Protein AF-A0A1I4CFL7-F1 (afdb_monomer_lite)

pLDDT: mean 71.71, std 16.4, range [34.16, 95.19]

Seco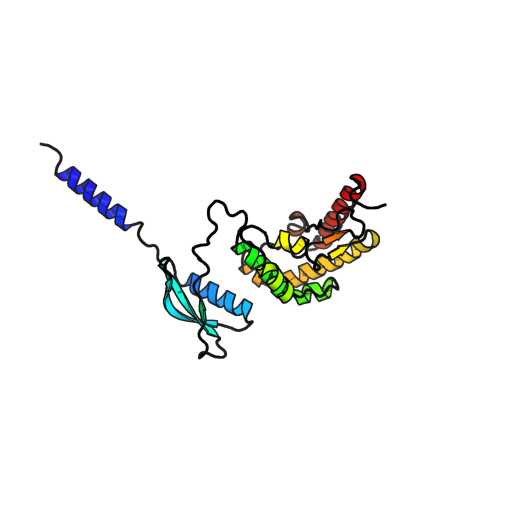ndary structure (DSSP, 8-state):
---HHHHHHHHHHHHHHHTSSS---S--HHHHHHHHHHHHHHHSS-EEEEEEEEE-TTS-EEEEEEETT-TT--EEEE-S--S-SPPTT--S-HHHHHHHHHHHHHHHHHHHHHHS----HHHHHHHHHTS-TTTS-HHHHHTTSTT-EEE-GGGHHHHHHHHHHHHHHHHT-THHHHTT--S-----EEETTBS-TT--B---GGGGGSPTT-HHHHHHHHHHHHHHHHHHTT-B--

Sequence (238 aa):
MTNKSSMLIVVLCLLLMTGCSLGKAKSGGSYQKNTAVLLKAIYSIDFSFSKVVGKNDSGFDILEFYPDMNPDLKFEYQSFVSENYPKAGDKYDYKQNFIEVLVIQKYADVYSKHLGKNVNALSIREKYRTVDYRKVRFTDFFKTTDYVITISEPNIQEMSHKMNAMLEEIAKFPELKRYGGGPIRTMAYRFDNQKDMKAAYYLSENVFHSAYGQLEEAITKDITQRYQYMKETGELNS

Radius of gyration: 24.89 Å; chains: 1; bounding box: 86×49×56 Å

Structure (mmCIF, N/CA/C/O backbone):
data_AF-A0A1I4CFL7-F1
#
_entry.id   AF-A0A1I4CFL7-F1
#
loop_
_atom_site.group_PDB
_atom_site.id
_atom_site.type_symbol
_atom_site.label_atom_id
_atom_site.label_alt_id
_atom_site.label_comp_id
_atom_site.label_asym_id
_atom_site.label_entity_id
_atom_site.label_seq_id
_atom_site.pdbx_PDB_ins_code
_atom_site.Cartn_x
_atom_site.Cartn_y
_atom_site.Cartn_z
_atom_site.occupancy
_atom_site.B_iso_or_equiv
_atom_site.auth_seq_id
_atom_site.auth_comp_id
_atom_site.auth_asym_id
_atom_site.auth_atom_id
_atom_site.pdbx_PDB_model_num
ATOM 1 N N . MET A 1 1 ? 65.282 32.742 -14.363 1.00 44.84 1 MET A N 1
ATOM 2 C CA . MET A 1 1 ? 65.031 31.488 -15.109 1.00 44.84 1 MET A CA 1
ATOM 3 C C . MET A 1 1 ? 63.723 30.896 -14.610 1.00 44.84 1 MET A C 1
ATOM 5 O O . MET A 1 1 ? 63.695 30.183 -13.620 1.00 44.84 1 MET A O 1
ATOM 9 N N . THR A 1 2 ? 62.615 31.319 -15.207 1.00 42.44 2 THR A N 1
ATOM 10 C CA . THR A 1 2 ? 61.256 31.094 -14.701 1.00 42.44 2 THR A CA 1
ATOM 11 C C . THR A 1 2 ? 60.628 29.863 -15.353 1.00 42.44 2 THR A C 1
ATOM 13 O O . THR A 1 2 ? 60.287 29.878 -16.530 1.00 42.44 2 THR A O 1
ATOM 16 N N . ASN A 1 3 ? 60.520 28.787 -14.569 1.00 51.41 3 ASN A N 1
ATOM 17 C CA . ASN A 1 3 ? 59.377 27.867 -14.440 1.00 51.41 3 ASN A CA 1
ATOM 18 C C . ASN A 1 3 ? 58.597 27.384 -15.688 1.00 51.41 3 ASN A C 1
ATOM 20 O O . ASN A 1 3 ? 57.435 27.001 -15.564 1.00 51.41 3 ASN A O 1
ATOM 24 N N . LYS A 1 4 ? 59.204 27.304 -16.878 1.00 50.94 4 LYS A N 1
ATOM 25 C CA . LYS A 1 4 ? 58.534 26.710 -18.055 1.00 50.94 4 LYS A CA 1
ATOM 26 C C . LYS A 1 4 ? 58.257 25.207 -17.886 1.00 50.94 4 LYS A C 1
ATOM 28 O O . LYS A 1 4 ? 57.195 24.742 -18.289 1.00 50.94 4 LYS A O 1
ATOM 33 N N . SER A 1 5 ? 59.149 24.468 -17.221 1.00 53.62 5 SER A N 1
ATOM 34 C CA . SER A 1 5 ? 58.970 23.026 -16.975 1.00 53.62 5 SER A CA 1
ATOM 35 C C . SER A 1 5 ? 57.864 22.726 -15.960 1.00 53.62 5 SER A C 1
ATOM 37 O O . SER A 1 5 ? 57.110 21.774 -16.132 1.00 53.62 5 SER A O 1
ATOM 39 N N . SER A 1 6 ? 57.706 23.576 -14.944 1.00 54.94 6 SER A N 1
ATOM 40 C CA . SER A 1 6 ? 56.666 23.433 -13.918 1.00 54.94 6 SER A CA 1
ATOM 41 C C . SER A 1 6 ? 55.267 23.703 -14.484 1.00 54.94 6 SER A C 1
ATOM 43 O O . SER A 1 6 ? 54.309 23.032 -14.114 1.00 54.94 6 SER A O 1
ATOM 45 N N . MET A 1 7 ? 55.147 24.638 -15.434 1.00 50.38 7 MET A N 1
ATOM 46 C CA . MET A 1 7 ? 53.871 24.956 -16.082 1.00 50.38 7 MET A CA 1
ATOM 47 C C . MET A 1 7 ? 53.399 23.826 -17.010 1.00 50.38 7 MET A C 1
ATOM 49 O O . MET A 1 7 ? 52.211 23.522 -17.045 1.00 50.38 7 MET A O 1
ATOM 53 N N . LEU A 1 8 ? 54.328 23.152 -17.699 1.00 55.75 8 LEU A N 1
ATOM 54 C CA . LEU A 1 8 ? 54.008 22.012 -18.561 1.00 55.75 8 LEU A CA 1
ATOM 55 C C . LEU A 1 8 ? 53.486 20.812 -17.753 1.00 55.75 8 LEU A C 1
ATOM 57 O O . LEU A 1 8 ? 52.533 20.161 -18.169 1.00 55.75 8 LEU A O 1
ATOM 61 N N . ILE A 1 9 ? 54.067 20.561 -16.573 1.00 59.47 9 ILE A N 1
ATOM 62 C CA . ILE A 1 9 ? 53.634 19.487 -15.666 1.00 59.47 9 ILE A CA 1
ATOM 63 C C . ILE A 1 9 ? 52.253 19.795 -15.079 1.00 59.47 9 ILE A C 1
ATOM 65 O O . ILE A 1 9 ? 51.400 18.916 -15.039 1.00 59.47 9 ILE A O 1
ATOM 69 N N . VAL A 1 10 ? 51.989 21.045 -14.684 1.00 59.06 10 VAL A N 1
ATOM 70 C CA . VAL A 1 10 ? 50.668 21.446 -14.169 1.00 59.06 10 VAL A CA 1
ATOM 71 C C . VAL A 1 10 ? 49.588 21.328 -15.251 1.00 59.06 10 VAL A C 1
ATOM 73 O O . VAL A 1 10 ? 48.496 20.846 -14.962 1.00 59.06 10 VAL A O 1
ATOM 76 N N . VAL A 1 11 ? 49.896 21.680 -16.504 1.00 60.75 11 VAL A N 1
ATOM 77 C CA . VAL A 1 11 ? 48.974 21.503 -17.639 1.00 60.75 11 VAL A CA 1
ATOM 78 C C . VAL A 1 11 ? 48.748 20.019 -17.955 1.00 60.75 11 VAL A C 1
ATOM 80 O O . VAL A 1 11 ? 47.605 19.626 -18.175 1.00 60.75 11 VAL A O 1
ATOM 83 N N . LEU A 1 12 ? 49.784 19.171 -17.906 1.00 54.59 12 LEU A N 1
ATOM 84 C CA . LEU A 1 12 ? 49.626 17.722 -18.090 1.00 54.59 12 LEU A CA 1
ATOM 85 C C . LEU A 1 12 ? 48.792 17.086 -16.967 1.00 54.59 12 LEU A C 1
ATOM 87 O O . LEU A 1 12 ? 47.930 16.257 -17.240 1.00 54.59 12 LEU A O 1
ATOM 91 N N . CYS A 1 13 ? 49.002 17.500 -15.714 1.00 54.38 13 CYS A N 1
ATOM 92 C CA . CYS A 1 13 ? 48.208 17.041 -14.575 1.00 54.38 13 CYS A CA 1
ATOM 93 C C . CYS A 1 13 ? 46.747 17.506 -14.674 1.00 54.38 13 CYS A C 1
ATOM 95 O O . CYS A 1 13 ? 45.847 16.728 -14.373 1.00 54.38 13 CYS A O 1
ATOM 97 N N . LEU A 1 14 ? 46.488 18.728 -15.153 1.00 53.22 14 LEU A N 1
ATOM 98 C CA . LEU A 1 14 ? 45.129 19.216 -15.418 1.00 53.22 14 LEU A CA 1
ATOM 99 C C . LEU A 1 14 ? 44.451 18.452 -16.570 1.00 53.22 14 LEU A C 1
ATOM 101 O O . LEU A 1 14 ? 43.270 18.138 -16.461 1.00 53.22 14 LEU A O 1
ATOM 105 N N . LEU A 1 15 ? 45.191 18.086 -17.622 1.00 50.06 15 LEU A N 1
ATOM 106 C CA . LEU A 1 15 ? 44.690 17.260 -18.732 1.00 50.06 15 LEU A CA 1
ATOM 107 C C . LEU A 1 15 ? 44.446 15.793 -18.330 1.00 50.06 15 LEU A C 1
ATOM 109 O O . LEU A 1 15 ? 43.531 15.157 -18.843 1.00 50.06 15 LEU A O 1
ATOM 113 N N . LEU A 1 16 ? 45.220 15.254 -17.383 1.00 48.19 16 LEU A N 1
ATOM 114 C CA . LEU A 1 16 ? 44.978 13.926 -16.804 1.00 48.19 16 LEU A CA 1
ATOM 115 C C . LEU A 1 16 ? 43.792 13.933 -15.822 1.00 48.19 16 LEU A C 1
ATOM 117 O O . LEU A 1 16 ? 43.081 12.936 -15.713 1.00 48.19 16 LEU A O 1
ATOM 121 N N . MET A 1 17 ? 43.523 15.059 -15.151 1.00 44.97 17 MET A N 1
ATOM 122 C CA . MET A 1 17 ? 42.374 15.209 -14.245 1.00 44.97 17 MET A CA 1
ATOM 123 C C . MET A 1 17 ? 41.040 15.418 -14.979 1.00 44.97 17 MET A C 1
ATOM 125 O O . MET A 1 17 ? 39.996 15.048 -14.442 1.00 44.97 17 MET A O 1
ATOM 129 N N . THR A 1 18 ? 41.040 15.933 -16.215 1.00 46.72 18 THR A N 1
ATOM 130 C CA . THR A 1 18 ? 39.824 16.001 -17.052 1.00 46.72 18 THR A CA 1
ATOM 131 C C . THR A 1 18 ? 39.460 14.659 -17.698 1.00 46.72 18 THR A C 1
ATOM 133 O O . THR A 1 18 ? 38.315 14.473 -18.108 1.00 46.72 18 THR A O 1
ATOM 136 N N . GLY A 1 19 ? 40.383 13.690 -17.726 1.00 39.78 19 GLY A N 1
ATOM 137 C CA . GLY A 1 19 ? 40.153 12.340 -18.256 1.00 39.78 19 GLY A CA 1
ATOM 138 C C . GLY A 1 19 ? 39.469 11.357 -17.294 1.00 39.78 19 GLY A C 1
ATOM 139 O O . GLY A 1 19 ? 39.012 10.307 -17.734 1.00 39.78 19 GLY A O 1
ATOM 140 N N . CYS A 1 20 ? 39.357 11.680 -15.999 1.00 42.41 20 CYS A N 1
ATOM 141 C CA . CYS A 1 20 ? 38.867 10.740 -14.977 1.00 42.41 20 CYS A CA 1
ATOM 142 C C . CYS A 1 20 ? 37.427 10.988 -14.482 1.00 42.41 20 CYS A C 1
ATOM 144 O O . CYS A 1 20 ? 36.966 10.274 -13.590 1.00 42.41 20 CYS A O 1
ATOM 146 N N . SER A 1 21 ? 36.683 11.946 -15.049 1.00 37.06 21 SER A N 1
ATOM 147 C CA . SER A 1 21 ? 35.261 12.168 -14.703 1.00 37.06 21 SER A CA 1
ATOM 148 C C . SER A 1 21 ? 34.290 12.141 -15.892 1.00 37.06 21 SER A C 1
ATOM 150 O O . SER A 1 21 ? 33.074 12.150 -15.692 1.00 37.06 21 SER A O 1
ATOM 152 N N . LEU A 1 22 ? 34.789 12.009 -17.124 1.00 36.72 22 LEU A N 1
ATOM 153 C CA . LEU A 1 22 ? 33.966 11.854 -18.323 1.00 36.72 22 LEU A CA 1
ATOM 154 C C . LEU A 1 22 ? 33.685 10.374 -18.595 1.00 36.72 22 LEU A C 1
ATOM 156 O O . LEU A 1 22 ? 34.370 9.707 -19.361 1.00 36.72 22 LEU A O 1
ATOM 160 N N . GLY A 1 23 ? 32.622 9.879 -17.962 1.00 40.78 23 GLY A N 1
ATOM 161 C CA . GLY A 1 23 ? 31.931 8.676 -18.413 1.00 40.78 23 GLY A CA 1
ATOM 162 C C . GLY A 1 23 ? 32.288 7.401 -17.660 1.00 40.78 23 GLY A C 1
ATOM 163 O O . GLY A 1 23 ? 32.761 6.437 -18.254 1.00 40.78 23 GLY A O 1
ATOM 164 N N . LYS A 1 24 ? 31.892 7.304 -16.382 1.00 42.19 24 LYS A N 1
ATOM 165 C CA . LYS A 1 24 ? 31.365 6.000 -15.947 1.00 42.19 24 LYS A CA 1
ATOM 166 C C . LYS A 1 24 ? 30.250 5.645 -16.932 1.00 42.19 24 LYS A C 1
ATOM 168 O O . LY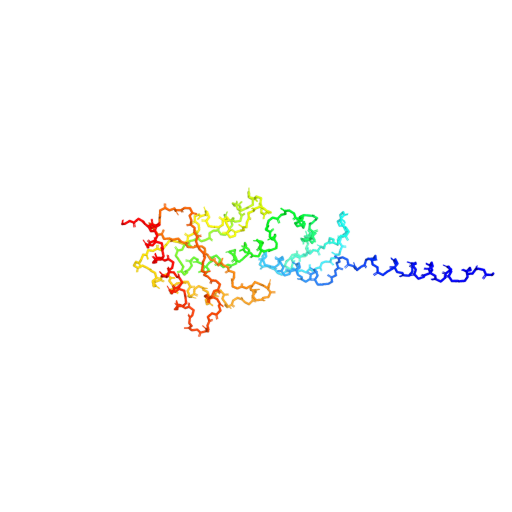S A 1 24 ? 29.365 6.475 -17.147 1.00 42.19 24 LYS A O 1
ATOM 173 N N . ALA A 1 25 ? 30.323 4.472 -17.562 1.00 42.91 25 ALA A N 1
ATOM 174 C CA . ALA A 1 25 ? 29.264 3.997 -18.443 1.00 42.91 25 ALA A CA 1
ATOM 175 C C . ALA A 1 25 ? 27.923 4.160 -17.711 1.00 42.91 25 ALA A C 1
ATOM 177 O O . ALA A 1 25 ? 27.739 3.618 -16.620 1.00 42.91 25 ALA A O 1
ATOM 178 N N . LYS A 1 26 ? 27.018 4.971 -18.271 1.00 53.56 26 LYS A N 1
ATOM 179 C CA . LYS A 1 26 ? 25.725 5.319 -17.653 1.00 53.56 26 LYS A CA 1
ATOM 180 C C . LYS A 1 26 ? 24.733 4.134 -17.647 1.00 53.56 26 LYS A C 1
ATOM 182 O O . LYS A 1 26 ? 23.564 4.310 -17.327 1.00 53.56 26 LYS A O 1
ATOM 187 N N . SER A 1 27 ? 25.205 2.935 -17.988 1.00 57.81 27 SER A N 1
ATOM 188 C CA . SER A 1 27 ? 24.454 1.694 -18.186 1.00 57.81 27 SER A CA 1
ATOM 189 C C . SER A 1 27 ? 25.410 0.486 -18.205 1.00 57.81 27 SER A C 1
ATOM 191 O O . SER A 1 27 ? 26.591 0.609 -18.526 1.00 57.81 27 SER A O 1
ATOM 193 N N . GLY A 1 28 ? 24.908 -0.695 -17.822 1.00 60.81 28 GLY A N 1
ATOM 194 C CA . GLY A 1 28 ? 25.687 -1.936 -17.695 1.00 60.81 28 GLY A CA 1
ATOM 195 C C . GLY A 1 28 ? 24.824 -3.138 -17.283 1.00 60.81 28 GLY A C 1
ATOM 196 O O . GLY A 1 28 ? 23.622 -2.989 -17.062 1.00 60.81 28 GLY A O 1
ATOM 197 N N . GLY A 1 29 ? 25.420 -4.328 -17.135 1.00 60.84 29 GLY A N 1
ATOM 198 C CA . GLY A 1 29 ? 24.689 -5.597 -16.924 1.00 60.84 29 GLY A CA 1
ATOM 199 C C . GLY A 1 29 ? 23.721 -5.632 -15.726 1.00 60.84 29 GLY A C 1
ATOM 200 O O . GLY A 1 29 ? 22.706 -6.325 -15.763 1.00 60.84 29 GLY A O 1
ATOM 201 N N . SER A 1 30 ? 23.961 -4.820 -14.690 1.00 63.00 30 SER A N 1
ATOM 202 C CA . SER A 1 30 ? 23.027 -4.647 -13.562 1.00 63.00 30 SER A CA 1
ATOM 203 C C . SER A 1 30 ? 21.664 -4.086 -14.006 1.00 63.00 30 SER A C 1
ATOM 205 O O . SER A 1 30 ? 20.614 -4.548 -13.560 1.00 63.00 30 SER A O 1
ATOM 207 N N . TYR A 1 31 ? 21.658 -3.143 -14.953 1.00 67.00 31 TYR A N 1
ATOM 208 C CA . TYR A 1 31 ? 20.436 -2.526 -15.477 1.00 67.00 31 TYR A CA 1
ATOM 209 C C . TYR A 1 31 ? 19.626 -3.494 -16.335 1.00 67.00 31 TYR A C 1
ATOM 211 O O . TYR A 1 31 ? 18.397 -3.496 -16.260 1.00 67.00 31 TYR A O 1
ATOM 219 N N . GLN A 1 32 ? 20.307 -4.355 -17.094 1.00 76.69 32 GLN A N 1
ATOM 220 C CA . GLN A 1 32 ? 19.662 -5.405 -17.878 1.00 76.69 32 GLN A CA 1
ATOM 221 C C . GLN A 1 32 ? 18.920 -6.380 -16.956 1.00 76.69 32 GLN A C 1
ATOM 223 O O . GLN A 1 32 ? 17.730 -6.628 -17.136 1.00 76.69 32 GLN A O 1
ATOM 228 N N . LYS A 1 33 ? 19.594 -6.852 -15.898 1.00 69.62 33 LYS A N 1
ATOM 229 C CA . LYS A 1 33 ? 19.006 -7.771 -14.915 1.00 69.62 33 LYS A CA 1
ATOM 230 C C . LYS A 1 33 ? 17.802 -7.161 -14.196 1.00 69.62 33 LYS A C 1
ATOM 232 O O . LYS A 1 33 ? 16.765 -7.808 -14.087 1.00 69.62 33 LYS A O 1
ATOM 237 N N . ASN A 1 34 ? 17.916 -5.916 -13.733 1.00 63.41 34 ASN A N 1
ATOM 238 C CA . ASN A 1 34 ? 16.821 -5.238 -13.034 1.00 63.41 34 ASN A CA 1
ATOM 239 C C . ASN A 1 34 ? 15.611 -5.007 -13.947 1.00 63.41 34 ASN A C 1
ATOM 241 O O . ASN A 1 34 ? 14.472 -5.133 -13.506 1.00 63.41 34 ASN A O 1
ATOM 245 N N . THR A 1 35 ? 15.859 -4.714 -15.224 1.00 71.06 35 THR A N 1
ATOM 246 C CA . THR A 1 35 ? 14.805 -4.540 -16.226 1.00 71.06 35 THR A CA 1
ATOM 247 C C . THR A 1 35 ? 14.086 -5.853 -16.531 1.00 71.06 35 THR A C 1
ATOM 249 O O . THR A 1 35 ? 12.861 -5.881 -16.492 1.00 71.06 35 THR A O 1
ATOM 252 N N . ALA A 1 36 ? 14.817 -6.949 -16.761 1.00 70.19 36 ALA A N 1
ATOM 253 C CA . ALA A 1 36 ? 14.227 -8.275 -16.980 1.00 70.19 36 ALA A CA 1
ATOM 254 C C . ALA A 1 36 ? 13.317 -8.691 -15.816 1.00 70.19 36 ALA A C 1
ATOM 256 O O . ALA A 1 36 ? 12.184 -9.128 -16.006 1.00 70.19 36 ALA A O 1
ATOM 257 N N . VAL A 1 37 ? 13.808 -8.490 -14.590 1.00 60.16 37 VAL A N 1
ATOM 258 C CA . VAL A 1 37 ? 13.069 -8.773 -13.356 1.00 60.16 37 VAL A CA 1
ATOM 259 C C . VAL A 1 37 ? 11.794 -7.929 -13.268 1.00 60.16 37 VAL A C 1
ATOM 261 O O . VAL A 1 37 ? 10.742 -8.450 -12.894 1.00 60.16 37 VAL A O 1
ATOM 264 N N . LEU A 1 38 ? 11.856 -6.652 -13.659 1.00 59.25 38 LEU A N 1
ATOM 265 C CA . LEU A 1 38 ? 10.674 -5.800 -13.690 1.00 59.25 38 LEU A CA 1
ATOM 266 C C . LEU A 1 38 ? 9.656 -6.252 -14.743 1.00 59.25 38 LEU A C 1
ATOM 268 O O . LEU A 1 38 ? 8.471 -6.356 -14.435 1.00 59.25 38 LEU A O 1
ATOM 272 N N . LEU A 1 39 ? 10.100 -6.518 -15.972 1.00 60.25 39 LEU A N 1
ATOM 273 C CA . LEU A 1 39 ? 9.222 -6.974 -17.050 1.00 60.25 39 LEU A CA 1
ATOM 274 C C . LEU A 1 39 ? 8.527 -8.287 -16.667 1.00 60.25 39 LEU A C 1
ATOM 276 O O . LEU A 1 39 ? 7.313 -8.409 -16.845 1.00 60.25 39 LEU A O 1
ATOM 280 N N . LYS A 1 40 ? 9.248 -9.207 -16.013 1.00 60.91 40 LYS A N 1
ATOM 281 C CA . LYS A 1 40 ? 8.660 -10.423 -15.446 1.00 60.91 40 LYS A CA 1
ATOM 282 C C . LYS A 1 40 ? 7.585 -10.143 -14.410 1.00 60.91 40 LYS A C 1
ATOM 284 O O . LYS A 1 40 ? 6.549 -10.799 -14.418 1.00 60.91 40 LYS A O 1
ATOM 289 N N . ALA A 1 41 ? 7.795 -9.170 -13.531 1.00 48.22 41 ALA A N 1
ATOM 290 C CA . ALA A 1 41 ? 6.784 -8.795 -12.551 1.00 48.22 41 ALA A CA 1
ATOM 291 C C . ALA A 1 41 ? 5.522 -8.197 -13.205 1.00 48.22 41 ALA A C 1
ATOM 293 O O . ALA A 1 41 ? 4.420 -8.467 -12.737 1.00 48.22 41 ALA A O 1
ATOM 294 N N . ILE A 1 42 ? 5.672 -7.417 -14.284 1.00 48.97 42 ILE A N 1
ATOM 295 C CA . ILE A 1 42 ? 4.555 -6.758 -14.983 1.00 48.97 42 ILE A CA 1
ATOM 296 C C . ILE A 1 42 ? 3.703 -7.766 -15.756 1.00 48.97 42 ILE A C 1
ATOM 298 O O . ILE A 1 42 ? 2.477 -7.715 -15.686 1.00 48.97 42 ILE A O 1
ATOM 302 N N . TYR A 1 43 ? 4.345 -8.663 -16.503 1.00 50.22 43 TYR A N 1
ATOM 303 C CA . TYR A 1 43 ? 3.653 -9.548 -17.442 1.00 50.22 43 TYR A CA 1
ATOM 304 C C . TYR A 1 43 ? 3.548 -10.997 -16.950 1.00 50.22 43 TYR A C 1
ATOM 306 O O . TYR A 1 43 ? 2.949 -11.823 -17.627 1.00 50.22 43 TYR A O 1
ATOM 314 N N . SER A 1 44 ? 4.093 -11.307 -15.769 1.00 52.03 44 SER A N 1
ATOM 315 C CA . SER A 1 44 ? 4.118 -12.653 -15.170 1.00 52.03 44 SER A CA 1
ATOM 316 C C . SER A 1 44 ? 4.773 -13.732 -16.048 1.00 52.03 44 SER A C 1
ATOM 318 O O . SER A 1 44 ? 4.464 -14.913 -15.911 1.00 52.03 44 SER A O 1
ATOM 320 N N . ILE A 1 45 ? 5.699 -13.338 -16.926 1.00 53.88 45 ILE A N 1
ATOM 321 C CA . ILE A 1 45 ? 6.431 -14.210 -17.862 1.00 53.88 45 ILE A CA 1
ATOM 322 C C . ILE A 1 45 ? 7.905 -13.808 -17.901 1.00 53.88 45 ILE A C 1
ATOM 324 O O . ILE A 1 45 ? 8.230 -12.658 -17.629 1.00 53.88 45 ILE A O 1
ATOM 328 N N . ASP A 1 46 ? 8.810 -14.733 -18.206 1.00 76.12 46 ASP A N 1
ATOM 329 C CA . ASP A 1 46 ? 10.240 -14.424 -18.278 1.00 76.12 46 ASP A CA 1
ATOM 330 C C . ASP A 1 46 ? 10.595 -13.585 -19.514 1.00 76.12 46 ASP A C 1
ATOM 332 O O . ASP A 1 46 ? 9.982 -13.722 -20.574 1.00 76.12 46 ASP A O 1
ATOM 336 N N . PHE A 1 47 ? 11.575 -12.692 -19.348 1.00 81.75 47 PHE A N 1
ATOM 337 C CA . PHE A 1 47 ? 12.102 -11.842 -20.412 1.00 81.75 47 PHE A CA 1
ATOM 338 C C . PHE A 1 47 ? 13.612 -11.963 -20.484 1.00 81.75 47 PHE A C 1
ATOM 340 O O . PHE A 1 47 ? 14.310 -11.841 -19.472 1.00 81.75 47 PHE A O 1
ATOM 347 N N . SER A 1 48 ? 14.104 -12.058 -21.709 1.00 88.31 48 SER A N 1
ATOM 348 C CA . SER A 1 48 ? 15.521 -12.062 -22.015 1.00 88.31 48 SER A CA 1
ATOM 349 C C . SER A 1 48 ? 15.941 -10.736 -22.628 1.00 88.31 48 SER A C 1
ATOM 351 O O . SER A 1 48 ? 15.241 -10.137 -23.449 1.00 88.31 48 SER A O 1
ATOM 353 N N . PHE A 1 49 ? 17.108 -10.262 -22.200 1.00 89.25 49 PHE A N 1
ATOM 354 C CA . PHE A 1 49 ? 17.754 -9.121 -22.832 1.00 89.25 49 PHE A CA 1
ATOM 355 C C . PHE A 1 49 ? 18.173 -9.505 -24.252 1.00 89.25 49 PHE A C 1
ATOM 357 O O . PHE A 1 49 ? 18.785 -10.550 -24.466 1.00 89.25 49 PHE A O 1
ATOM 364 N N . SER A 1 50 ? 17.853 -8.643 -25.207 1.00 88.69 50 SER A N 1
ATOM 365 C CA . SER A 1 50 ? 18.246 -8.786 -26.604 1.00 88.69 50 SER A CA 1
ATOM 366 C C . SER A 1 50 ? 19.550 -8.041 -26.859 1.00 88.69 50 SER A C 1
ATOM 368 O O . SER A 1 50 ? 20.604 -8.644 -27.051 1.00 88.69 50 SER A O 1
ATOM 370 N N . LYS A 1 51 ? 19.487 -6.706 -26.846 1.00 88.12 51 LYS A N 1
ATOM 371 C CA . LYS A 1 51 ? 20.601 -5.825 -27.199 1.00 88.12 51 LYS A CA 1
ATOM 372 C C . LYS A 1 51 ? 20.344 -4.398 -26.732 1.00 88.12 51 LYS A C 1
ATOM 374 O O . LYS A 1 51 ? 19.232 -4.034 -26.358 1.00 88.12 51 LYS A O 1
ATOM 379 N N . VAL A 1 52 ? 21.382 -3.572 -26.797 1.00 85.25 52 VAL A N 1
ATOM 380 C CA . VAL A 1 52 ? 21.228 -2.116 -26.744 1.00 85.25 52 VAL A CA 1
ATOM 381 C C . VAL A 1 52 ? 20.837 -1.646 -28.145 1.00 85.25 52 VAL A C 1
ATOM 383 O O . VAL A 1 52 ? 21.582 -1.891 -29.091 1.00 85.25 52 VAL A O 1
ATOM 386 N N . VAL A 1 53 ? 19.672 -1.013 -28.291 1.00 81.44 53 VAL A N 1
ATOM 387 C CA . VAL A 1 53 ? 19.161 -0.534 -29.597 1.00 81.44 53 VAL A CA 1
ATOM 388 C C . VAL A 1 53 ? 19.519 0.917 -29.890 1.00 81.44 53 VAL A C 1
ATOM 390 O O . VAL A 1 53 ? 19.393 1.375 -31.020 1.00 81.44 53 VAL A O 1
ATOM 393 N N . GLY A 1 54 ? 20.012 1.638 -28.891 1.00 76.62 54 GLY A N 1
ATOM 394 C CA . GLY A 1 54 ? 20.427 3.020 -29.042 1.00 76.62 54 GLY A CA 1
ATOM 395 C C . GLY A 1 54 ? 20.705 3.658 -27.697 1.00 76.62 54 GLY A C 1
ATOM 396 O O . GLY A 1 54 ? 20.796 2.979 -26.673 1.00 76.62 54 GLY A O 1
ATOM 397 N N . LYS A 1 55 ? 20.815 4.981 -27.710 1.00 74.44 55 LYS A N 1
ATOM 398 C CA . LYS A 1 55 ? 20.845 5.796 -26.501 1.00 74.44 55 LYS A CA 1
ATOM 399 C C . LYS A 1 55 ? 19.713 6.807 -26.559 1.00 74.44 55 LYS A C 1
ATOM 401 O O . LYS A 1 55 ? 19.379 7.268 -27.645 1.00 74.44 55 LYS A O 1
ATOM 406 N N . ASN A 1 56 ? 19.128 7.130 -25.412 1.00 62.47 56 ASN A N 1
ATOM 407 C CA . ASN A 1 56 ? 18.193 8.246 -25.321 1.00 62.47 56 ASN A CA 1
ATOM 408 C C . ASN A 1 56 ? 18.946 9.588 -25.361 1.00 62.47 56 ASN A C 1
ATOM 410 O O . ASN A 1 56 ? 20.178 9.622 -25.272 1.00 62.47 56 ASN A O 1
ATOM 414 N N . ASP A 1 57 ? 18.200 10.688 -25.448 1.00 53.34 57 ASP A N 1
ATOM 415 C CA . ASP A 1 57 ? 18.742 12.054 -25.557 1.00 53.34 57 ASP A CA 1
ATOM 416 C C . ASP A 1 57 ? 19.667 12.442 -24.384 1.00 53.34 57 ASP A C 1
ATOM 418 O O . ASP A 1 57 ? 20.543 13.295 -24.502 1.00 53.34 57 ASP A O 1
ATOM 422 N N . SER A 1 58 ? 19.533 11.736 -23.264 1.00 49.75 58 SER A N 1
ATOM 423 C CA . SER A 1 58 ? 20.297 11.896 -22.022 1.00 49.75 58 SER A CA 1
ATOM 424 C C . SER A 1 58 ? 21.581 11.046 -21.969 1.00 49.75 58 SER A C 1
ATOM 426 O O . SER A 1 58 ? 22.375 11.115 -21.014 1.00 49.75 58 SER A O 1
ATOM 428 N N . GLY A 1 59 ? 21.790 10.210 -22.989 1.00 60.47 59 GLY A N 1
ATOM 429 C CA . GLY A 1 59 ? 22.937 9.323 -23.152 1.00 60.47 59 GLY A CA 1
ATOM 430 C C . GLY A 1 59 ? 22.848 7.982 -22.411 1.00 60.47 59 GLY A C 1
ATOM 431 O O . GLY A 1 59 ? 23.892 7.345 -22.243 1.00 60.47 59 GLY A O 1
ATOM 432 N N . PHE A 1 60 ? 21.663 7.553 -21.956 1.00 63.53 60 PHE A N 1
ATOM 433 C CA . PHE A 1 60 ? 21.428 6.215 -21.387 1.00 63.53 60 PHE A CA 1
ATOM 434 C C . PHE A 1 60 ? 21.099 5.196 -22.470 1.00 63.53 60 PHE A C 1
ATOM 436 O O . PHE A 1 60 ? 20.384 5.514 -23.416 1.00 63.53 60 PHE A O 1
ATOM 443 N N . ASP A 1 61 ? 21.558 3.958 -22.294 1.00 71.44 61 ASP A N 1
ATOM 444 C CA . ASP A 1 61 ? 21.224 2.867 -23.207 1.00 71.44 61 ASP A CA 1
ATOM 445 C C . ASP A 1 61 ? 19.718 2.569 -23.204 1.00 71.44 61 ASP A C 1
ATOM 447 O O . ASP A 1 61 ? 19.077 2.432 -22.154 1.00 71.44 61 ASP A O 1
ATOM 451 N N . ILE A 1 62 ? 19.176 2.410 -24.406 1.00 72.06 62 ILE A N 1
ATOM 452 C CA . ILE A 1 62 ? 17.851 1.855 -24.651 1.00 72.06 62 ILE A CA 1
ATOM 453 C C . ILE A 1 62 ? 18.019 0.342 -24.768 1.00 72.06 62 ILE A C 1
ATOM 455 O O . ILE A 1 62 ? 18.719 -0.144 -25.660 1.00 72.06 62 ILE A O 1
ATOM 459 N N . LEU A 1 63 ? 17.419 -0.402 -23.840 1.00 81.06 63 LEU A N 1
ATOM 460 C CA . LEU A 1 63 ? 17.584 -1.847 -23.738 1.00 81.06 63 LEU A CA 1
ATOM 461 C C . LEU A 1 63 ? 16.405 -2.552 -24.402 1.00 81.06 63 LEU A C 1
ATOM 463 O O . LEU A 1 63 ? 15.273 -2.379 -23.976 1.00 81.06 63 LEU A O 1
ATOM 467 N N . GLU A 1 64 ? 16.650 -3.385 -25.401 1.00 82.62 64 GLU A N 1
ATOM 468 C CA . GLU A 1 64 ? 15.615 -4.225 -25.998 1.00 82.62 64 GLU A CA 1
ATOM 469 C C . GLU A 1 64 ? 15.504 -5.552 -25.240 1.00 82.62 64 GLU A C 1
ATOM 471 O O . GLU A 1 64 ? 16.511 -6.197 -24.940 1.00 82.62 64 GLU A O 1
ATOM 476 N N . PHE A 1 65 ? 14.274 -5.970 -24.958 1.00 84.75 65 PHE A N 1
ATOM 477 C CA . PHE A 1 65 ? 13.916 -7.244 -24.341 1.00 84.75 65 PHE A CA 1
ATOM 478 C C . PHE A 1 65 ? 12.890 -7.982 -25.195 1.00 84.75 65 PHE A C 1
ATOM 480 O O . PHE A 1 65 ? 12.162 -7.371 -25.974 1.00 84.75 65 PHE A O 1
ATOM 487 N N . TYR A 1 66 ? 12.796 -9.294 -25.015 1.00 75.12 66 TYR A N 1
ATOM 488 C CA . TYR A 1 66 ? 11.715 -10.111 -25.563 1.00 75.12 66 TYR A CA 1
ATOM 489 C C . TYR A 1 66 ? 11.217 -11.100 -24.507 1.00 75.12 66 TYR A C 1
ATOM 491 O O . TYR A 1 66 ? 12.006 -11.501 -23.647 1.00 75.12 66 TYR A O 1
ATOM 499 N N . PRO A 1 67 ? 9.929 -11.478 -24.528 1.00 67.00 67 PRO A N 1
ATOM 500 C CA . PRO A 1 67 ? 9.423 -12.519 -23.655 1.00 67.00 67 PRO A CA 1
ATOM 501 C C . PRO A 1 67 ? 9.923 -13.881 -24.143 1.00 67.00 67 PRO A C 1
ATOM 503 O O . PRO A 1 67 ? 9.859 -14.179 -25.336 1.00 67.00 67 PRO A O 1
ATOM 506 N N . ASP A 1 68 ? 10.361 -14.739 -23.229 1.00 78.38 68 ASP A N 1
ATOM 507 C CA . ASP A 1 68 ? 10.940 -16.045 -23.578 1.00 78.38 68 ASP A CA 1
ATOM 508 C C . ASP A 1 68 ? 9.931 -16.950 -24.305 1.00 78.38 68 ASP A C 1
ATOM 510 O O . ASP A 1 68 ? 10.300 -17.772 -25.141 1.00 78.38 68 ASP A O 1
ATOM 514 N N . MET A 1 69 ? 8.637 -16.761 -24.032 1.00 64.38 69 MET A N 1
ATOM 515 C CA . MET A 1 69 ? 7.548 -17.494 -24.683 1.00 64.38 69 MET A CA 1
ATOM 516 C C . MET A 1 69 ? 7.247 -17.037 -26.120 1.00 64.38 69 MET A C 1
ATOM 518 O O . MET A 1 69 ? 6.575 -17.762 -26.849 1.00 64.38 69 MET A O 1
ATOM 522 N N . ASN A 1 70 ? 7.681 -15.835 -26.520 1.00 73.12 70 ASN A N 1
ATOM 523 C CA . ASN A 1 70 ? 7.519 -15.333 -27.886 1.00 73.12 70 ASN A CA 1
ATOM 524 C C . ASN A 1 70 ? 8.635 -14.329 -28.242 1.00 73.12 70 ASN A C 1
ATOM 526 O O . ASN A 1 70 ? 8.437 -13.114 -28.123 1.00 73.12 70 ASN A O 1
ATOM 530 N N . PRO A 1 71 ? 9.798 -14.823 -28.704 1.00 78.19 71 PRO A N 1
ATOM 531 C CA . PRO A 1 71 ? 10.956 -13.984 -28.989 1.00 78.19 71 PRO A CA 1
ATOM 532 C C . PRO A 1 71 ? 10.756 -12.953 -30.105 1.00 78.19 71 PRO A C 1
ATOM 534 O O . PRO A 1 71 ? 11.559 -12.024 -30.197 1.00 78.19 71 PRO A O 1
ATOM 537 N N . ASP A 1 72 ? 9.720 -13.084 -30.938 1.00 71.56 72 ASP A N 1
ATOM 538 C CA . ASP A 1 72 ? 9.440 -12.155 -32.039 1.00 71.56 72 ASP A CA 1
ATOM 539 C C . ASP A 1 72 ? 8.868 -10.818 -31.542 1.00 71.56 72 ASP A C 1
ATOM 541 O O . ASP A 1 72 ? 8.994 -9.794 -32.215 1.00 71.56 72 ASP A O 1
ATOM 545 N N . LEU A 1 73 ? 8.296 -10.792 -30.333 1.00 56.44 73 LEU A N 1
ATOM 546 C CA . LEU A 1 73 ? 7.828 -9.564 -29.695 1.00 56.44 73 LEU A CA 1
ATOM 547 C C . LEU A 1 73 ? 8.999 -8.822 -29.045 1.00 56.44 73 LEU A C 1
ATOM 549 O O . LEU A 1 73 ? 9.616 -9.314 -28.100 1.00 56.44 73 LEU A O 1
ATOM 553 N N . LYS A 1 74 ? 9.291 -7.613 -29.531 1.00 67.81 74 LYS A N 1
ATOM 554 C CA . LYS A 1 74 ? 10.371 -6.766 -29.009 1.00 67.81 74 LYS A CA 1
ATOM 555 C C . LYS A 1 74 ? 9.817 -5.626 -28.163 1.00 67.81 74 LYS A C 1
ATOM 557 O O . LYS A 1 74 ? 8.889 -4.928 -28.562 1.00 67.81 74 LYS A O 1
ATOM 562 N N . PHE A 1 75 ? 10.418 -5.438 -26.996 1.00 62.78 75 PHE A N 1
ATOM 563 C CA . PHE A 1 75 ? 10.111 -4.374 -26.052 1.00 62.78 75 PHE A CA 1
ATOM 564 C C . PHE A 1 75 ? 11.341 -3.501 -25.888 1.00 62.78 75 PHE A C 1
ATOM 566 O O . PHE A 1 75 ? 12.361 -3.948 -25.367 1.00 62.78 75 PHE A O 1
ATOM 573 N N . GLU A 1 76 ? 11.240 -2.243 -26.288 1.00 69.19 76 GLU A N 1
ATOM 574 C CA . GLU A 1 76 ? 12.275 -1.264 -25.996 1.00 69.19 76 GLU A CA 1
ATOM 575 C C . GLU A 1 76 ? 12.047 -0.694 -24.601 1.00 69.19 76 GLU A C 1
ATOM 577 O O . GLU A 1 76 ? 11.113 0.060 -24.335 1.00 69.19 76 GLU A O 1
ATOM 582 N N . TYR A 1 77 ? 12.919 -1.081 -23.687 1.00 61.62 77 TYR A N 1
ATOM 583 C CA . TYR A 1 77 ? 12.957 -0.576 -22.337 1.00 61.62 77 TYR A CA 1
ATOM 584 C C . TYR A 1 77 ? 14.047 0.485 -22.220 1.00 61.62 77 TYR A C 1
ATOM 586 O O . TYR A 1 77 ? 15.226 0.230 -21.953 1.00 61.62 77 TYR A O 1
ATOM 594 N N . GLN A 1 78 ? 13.624 1.723 -22.428 1.00 55.12 78 GLN A N 1
ATOM 595 C CA . GLN A 1 78 ? 14.394 2.904 -22.081 1.00 55.12 78 GLN A CA 1
ATOM 596 C C . GLN A 1 78 ? 14.426 2.948 -20.555 1.00 55.12 78 GLN A C 1
ATOM 598 O O . GLN A 1 78 ? 13.390 3.133 -19.921 1.00 55.12 78 GLN A O 1
ATOM 603 N N . SER A 1 79 ? 15.579 2.659 -19.953 1.00 45.25 79 SER A N 1
ATOM 604 C CA . SER A 1 79 ? 15.723 2.642 -18.496 1.00 45.25 79 SER A CA 1
ATOM 605 C C . SER A 1 79 ? 14.996 3.826 -17.833 1.00 45.25 79 SER A C 1
ATOM 607 O O . SER A 1 79 ? 15.071 4.957 -18.307 1.00 45.25 79 SER A O 1
ATOM 609 N N . PHE A 1 80 ? 14.313 3.563 -16.714 1.00 40.06 80 PHE A N 1
ATOM 610 C CA . PHE A 1 80 ? 13.683 4.540 -15.811 1.00 40.06 80 PHE A CA 1
ATOM 611 C C . PHE A 1 80 ? 14.680 5.531 -15.166 1.00 40.06 80 PHE A C 1
ATOM 613 O O . PHE A 1 80 ? 14.506 5.958 -14.029 1.00 40.06 80 PHE A O 1
ATOM 620 N N . VAL A 1 81 ? 15.724 5.945 -15.877 1.00 39.53 81 VAL A N 1
ATOM 621 C CA . VAL A 1 81 ? 16.298 7.273 -15.691 1.00 39.53 81 VAL A CA 1
ATOM 622 C C . VAL A 1 81 ? 15.699 8.153 -16.779 1.00 39.53 81 VAL A C 1
ATOM 624 O O . VAL A 1 81 ? 16.367 8.607 -17.702 1.00 39.53 81 VAL A O 1
ATOM 627 N N . SER A 1 82 ? 14.385 8.368 -16.685 1.00 34.16 82 SER A N 1
ATOM 628 C CA . SER A 1 82 ? 13.809 9.555 -17.300 1.00 34.16 82 SER A CA 1
ATOM 629 C C . SER A 1 82 ? 14.552 10.750 -16.692 1.00 34.16 82 SER A C 1
ATOM 631 O O . SER A 1 82 ? 14.752 10.788 -15.479 1.00 34.16 82 SER A O 1
ATOM 633 N N . GLU A 1 83 ? 14.926 11.734 -17.503 1.00 35.03 83 GLU A N 1
ATOM 634 C CA . GLU A 1 83 ? 15.383 13.053 -17.043 1.00 35.03 83 GLU A CA 1
ATOM 635 C C . GLU A 1 83 ? 14.380 13.771 -16.118 1.00 35.03 83 GLU A C 1
ATOM 637 O O . GLU A 1 83 ? 14.720 14.785 -15.520 1.00 35.03 83 GLU A O 1
ATOM 642 N N . ASN A 1 84 ? 13.179 13.217 -15.905 1.00 38.62 84 ASN A N 1
ATOM 643 C CA . ASN A 1 84 ? 12.328 13.512 -14.747 1.00 38.62 84 ASN A CA 1
ATOM 644 C C . ASN A 1 84 ? 12.706 12.678 -13.511 1.00 38.62 84 ASN A C 1
ATOM 646 O O . ASN A 1 84 ? 11.835 12.255 -12.748 1.00 38.62 84 ASN A O 1
ATOM 650 N N . TYR A 1 85 ? 13.997 12.419 -13.304 1.00 37.00 85 TYR A N 1
ATOM 651 C CA . TYR A 1 85 ? 14.500 12.248 -11.949 1.00 37.00 85 TYR A CA 1
ATOM 652 C C . TYR A 1 85 ? 14.093 13.521 -11.204 1.00 37.00 85 TYR A C 1
ATOM 654 O O . TYR A 1 85 ? 14.252 14.602 -11.782 1.00 37.00 85 TYR A O 1
ATOM 662 N N . PRO A 1 86 ? 13.502 13.420 -10.003 1.00 36.16 86 PRO A N 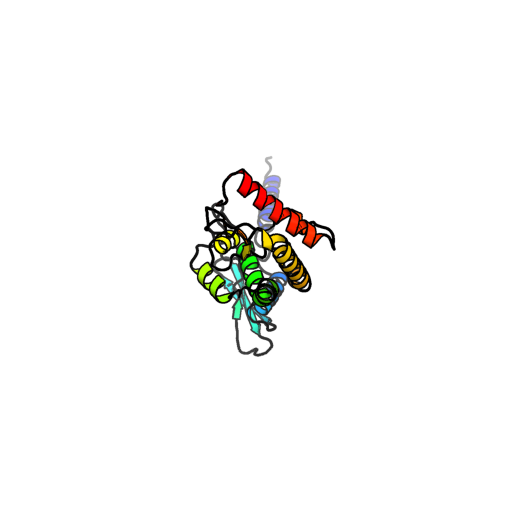1
ATOM 663 C CA . PRO A 1 86 ? 12.902 14.565 -9.353 1.00 36.16 86 PRO A CA 1
ATOM 664 C C . PRO A 1 86 ? 13.869 15.747 -9.364 1.00 36.16 86 PRO A C 1
ATOM 666 O O . PRO A 1 86 ? 15.014 15.632 -8.912 1.00 36.16 86 PRO A O 1
ATOM 669 N N . LYS A 1 87 ? 13.430 16.879 -9.925 1.00 37.56 87 LYS A N 1
ATOM 670 C CA . LYS A 1 87 ? 14.167 18.132 -9.737 1.00 37.56 87 LYS A CA 1
ATOM 671 C C . LYS A 1 87 ? 14.203 18.374 -8.229 1.00 37.56 87 LYS A C 1
ATOM 673 O O . LYS A 1 87 ? 13.308 17.933 -7.515 1.00 37.56 87 LYS A O 1
ATOM 678 N N . ALA A 1 88 ? 15.182 19.124 -7.733 1.00 40.09 88 ALA A N 1
ATOM 679 C CA . ALA A 1 88 ? 15.328 19.430 -6.303 1.00 40.09 88 ALA A CA 1
ATOM 680 C C . ALA A 1 88 ? 14.079 20.060 -5.615 1.00 40.09 88 ALA A C 1
ATOM 682 O O . ALA A 1 88 ? 14.119 20.305 -4.415 1.00 40.09 88 ALA A O 1
ATOM 683 N N . GLY A 1 89 ? 12.985 20.326 -6.348 1.00 44.22 89 GLY A N 1
ATOM 684 C CA . GLY A 1 89 ? 11.687 20.778 -5.836 1.00 44.22 89 GLY A CA 1
ATOM 685 C C . GLY A 1 89 ? 10.539 19.751 -5.870 1.00 44.22 89 GLY A C 1
ATOM 686 O O . GLY A 1 89 ? 9.427 20.107 -5.484 1.00 44.22 89 GLY A O 1
ATOM 687 N N . ASP A 1 90 ? 10.750 18.512 -6.322 1.00 50.78 90 ASP A N 1
ATOM 688 C CA . ASP A 1 90 ? 9.721 17.467 -6.251 1.00 50.78 90 ASP A CA 1
ATOM 689 C C . ASP A 1 90 ? 9.648 16.886 -4.829 1.00 50.78 90 ASP A C 1
ATOM 691 O O . ASP A 1 90 ? 10.662 16.550 -4.218 1.00 50.78 90 ASP A O 1
ATOM 695 N N . LYS A 1 91 ? 8.432 16.781 -4.278 1.00 54.56 91 LYS A N 1
ATOM 696 C CA . LYS A 1 91 ? 8.218 16.440 -2.860 1.00 54.56 91 LYS A CA 1
ATOM 697 C C . LYS A 1 91 ? 8.379 14.941 -2.562 1.00 54.56 91 LYS A C 1
ATOM 699 O O . LYS A 1 91 ? 8.630 14.585 -1.412 1.00 54.56 91 LYS A O 1
ATOM 704 N N . TYR A 1 92 ? 8.206 14.062 -3.554 1.00 56.09 92 TYR A N 1
ATOM 705 C CA . TYR A 1 92 ? 8.101 12.613 -3.336 1.00 56.09 92 TYR A CA 1
ATOM 706 C C . TYR A 1 92 ? 8.948 11.775 -4.309 1.00 56.09 92 TYR A C 1
ATOM 708 O O . TYR A 1 92 ? 9.090 12.116 -5.481 1.00 56.09 92 TYR A O 1
ATOM 716 N N . ASP A 1 93 ? 9.481 10.649 -3.813 1.00 61.00 93 ASP A N 1
ATOM 717 C CA . ASP A 1 93 ? 10.304 9.703 -4.579 1.00 61.00 93 ASP A CA 1
ATOM 718 C C . ASP A 1 93 ? 9.443 8.836 -5.515 1.00 61.00 93 ASP A C 1
ATOM 720 O O . ASP A 1 93 ? 8.634 8.007 -5.084 1.00 61.00 93 ASP A O 1
ATOM 724 N N . TYR A 1 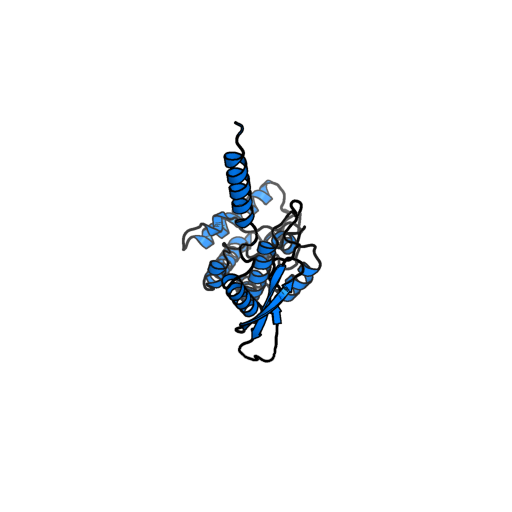94 ? 9.656 9.009 -6.819 1.00 60.31 94 TYR A N 1
ATOM 725 C CA . TYR A 1 94 ? 8.996 8.241 -7.870 1.00 60.31 94 TYR A CA 1
ATOM 726 C C . TYR A 1 94 ? 9.213 6.728 -7.742 1.00 60.31 94 TYR A C 1
ATOM 728 O O . TYR A 1 94 ? 8.279 5.945 -7.932 1.00 60.31 94 TYR A O 1
ATOM 736 N N . LYS A 1 95 ? 10.435 6.307 -7.395 1.00 59.84 95 LYS A N 1
ATOM 737 C CA . LYS A 1 95 ? 10.789 4.893 -7.238 1.00 59.84 95 LYS A CA 1
ATOM 738 C C . LYS A 1 95 ? 9.959 4.260 -6.125 1.00 59.84 95 LYS A C 1
ATOM 740 O O . LYS A 1 95 ? 9.461 3.149 -6.288 1.00 59.84 95 LYS A O 1
ATOM 745 N N . GLN A 1 96 ? 9.780 4.985 -5.024 1.00 66.00 96 GLN A N 1
ATOM 746 C CA . GLN A 1 96 ? 8.983 4.528 -3.894 1.00 66.00 96 GLN A CA 1
ATOM 747 C C . GLN A 1 96 ? 7.503 4.381 -4.274 1.00 66.00 96 GLN A C 1
ATOM 749 O O . GLN A 1 96 ? 6.925 3.322 -4.040 1.00 66.00 96 GLN A O 1
ATOM 754 N N . ASN A 1 97 ? 6.909 5.383 -4.933 1.00 67.94 97 ASN A N 1
ATOM 755 C CA . ASN A 1 97 ? 5.516 5.314 -5.400 1.00 67.94 97 ASN A CA 1
ATOM 756 C C . ASN A 1 97 ? 5.283 4.126 -6.343 1.00 67.94 97 ASN A C 1
ATOM 758 O O . ASN A 1 97 ? 4.269 3.437 -6.255 1.00 67.94 97 ASN A O 1
ATOM 762 N N . PHE A 1 98 ? 6.236 3.867 -7.236 1.00 67.00 98 PHE A N 1
ATOM 763 C CA . PHE A 1 98 ? 6.162 2.750 -8.167 1.00 67.00 98 PHE A CA 1
ATOM 764 C C . PHE A 1 98 ? 6.200 1.389 -7.456 1.00 67.00 98 PHE A C 1
ATOM 766 O O . PHE A 1 98 ? 5.379 0.520 -7.750 1.00 67.00 98 PHE A O 1
ATOM 773 N N . ILE A 1 99 ? 7.108 1.213 -6.490 1.00 70.00 99 ILE A N 1
ATOM 774 C CA . ILE A 1 99 ? 7.187 -0.012 -5.683 1.00 70.00 99 ILE A CA 1
ATOM 775 C C . ILE A 1 99 ? 5.878 -0.227 -4.906 1.00 70.00 99 ILE A C 1
ATOM 777 O O . ILE A 1 99 ? 5.354 -1.338 -4.896 1.00 70.00 99 ILE A O 1
ATOM 781 N N . GLU A 1 100 ? 5.314 0.825 -4.307 1.00 73.38 100 GLU A N 1
ATOM 782 C CA . GLU A 1 100 ? 4.060 0.741 -3.546 1.00 73.38 100 GLU A CA 1
ATOM 783 C C . GLU A 1 100 ? 2.869 0.302 -4.430 1.00 73.38 100 GLU A C 1
ATOM 785 O O . GLU A 1 100 ? 2.091 -0.564 -4.025 1.00 73.38 100 GLU A O 1
ATOM 790 N N . VAL A 1 101 ? 2.768 0.799 -5.672 1.00 72.69 101 VAL A N 1
ATOM 791 C CA . VAL A 1 101 ? 1.753 0.346 -6.647 1.00 72.69 101 VAL A CA 1
ATOM 792 C C . VAL A 1 101 ? 1.923 -1.138 -6.989 1.00 72.69 101 VAL A C 1
ATOM 794 O O . VAL A 1 101 ? 0.938 -1.880 -7.012 1.00 72.69 101 VAL A O 1
ATOM 797 N N . LEU A 1 102 ? 3.157 -1.589 -7.241 1.00 70.56 102 LEU A N 1
ATOM 798 C CA . LEU A 1 102 ? 3.434 -2.987 -7.586 1.00 70.56 102 LEU A CA 1
ATOM 799 C C . LEU A 1 102 ? 3.060 -3.949 -6.454 1.00 70.56 102 LEU A C 1
ATOM 801 O O . LEU A 1 102 ? 2.547 -5.032 -6.722 1.00 70.56 102 LEU A O 1
ATOM 805 N N . VAL A 1 103 ? 3.272 -3.555 -5.196 1.00 74.81 103 VAL A N 1
ATOM 806 C CA . VAL A 1 103 ? 2.874 -4.352 -4.025 1.00 74.81 103 VAL A CA 1
ATOM 807 C C . VAL A 1 103 ? 1.366 -4.550 -3.972 1.00 74.81 103 VAL A C 1
ATOM 809 O O . VAL A 1 103 ? 0.903 -5.672 -3.768 1.00 74.81 103 VAL A O 1
ATOM 812 N N . ILE A 1 104 ? 0.589 -3.490 -4.201 1.00 76.12 104 ILE A N 1
ATOM 813 C CA . ILE A 1 104 ? -0.874 -3.592 -4.238 1.00 76.12 104 ILE A CA 1
ATOM 814 C C . ILE A 1 104 ? -1.337 -4.499 -5.383 1.00 76.12 104 ILE A C 1
ATOM 816 O O . ILE A 1 104 ? -2.235 -5.312 -5.185 1.00 76.12 104 ILE A O 1
ATOM 820 N N . GLN A 1 105 ? -0.704 -4.417 -6.558 1.00 77.06 105 GLN A N 1
ATOM 821 C CA . GLN A 1 105 ? -1.014 -5.302 -7.687 1.00 77.06 105 GLN A CA 1
ATOM 822 C C . GLN A 1 105 ? -0.673 -6.762 -7.408 1.00 77.06 105 GLN A C 1
ATOM 824 O O . GLN A 1 105 ? -1.474 -7.645 -7.702 1.00 77.06 105 GLN A O 1
ATOM 829 N N . LYS A 1 106 ? 0.499 -7.020 -6.829 1.00 78.25 106 LYS A N 1
ATOM 830 C CA . LYS A 1 106 ? 0.989 -8.377 -6.584 1.00 78.25 106 LYS A CA 1
ATOM 831 C C . LYS A 1 106 ? 0.164 -9.118 -5.532 1.00 78.25 106 LYS A C 1
ATOM 833 O O . LYS A 1 106 ? -0.004 -10.327 -5.656 1.00 78.25 106 LYS A O 1
ATOM 838 N N . TYR A 1 107 ? -0.325 -8.413 -4.510 1.00 79.75 107 TYR A N 1
ATOM 839 C CA . TYR A 1 107 ? -0.993 -9.025 -3.356 1.00 79.75 107 TYR A CA 1
ATOM 840 C C . TYR A 1 107 ? -2.496 -8.744 -3.286 1.00 79.75 107 TYR A C 1
ATOM 842 O O . TYR A 1 107 ? -3.112 -9.035 -2.264 1.00 79.75 107 TYR A O 1
ATOM 850 N N . ALA A 1 108 ? -3.099 -8.219 -4.360 1.00 81.50 108 ALA A N 1
ATOM 851 C CA . ALA A 1 108 ? -4.535 -7.928 -4.464 1.00 81.50 108 ALA A CA 1
ATOM 852 C C . ALA A 1 108 ? -5.429 -9.081 -3.965 1.00 81.50 108 ALA A C 1
ATOM 854 O O . ALA A 1 108 ? -6.379 -8.860 -3.209 1.00 81.50 108 ALA A O 1
ATOM 855 N N . ASP A 1 109 ? -5.080 -10.317 -4.324 1.00 84.94 109 ASP A N 1
ATOM 856 C CA . ASP A 1 109 ? -5.824 -11.511 -3.914 1.00 84.94 109 ASP A CA 1
ATOM 857 C C . ASP A 1 109 ? -5.651 -11.822 -2.424 1.00 84.94 109 ASP A C 1
ATOM 859 O O . ASP A 1 109 ? -6.617 -12.172 -1.750 1.00 84.94 109 ASP A O 1
ATOM 863 N N . VAL A 1 110 ? -4.444 -11.630 -1.879 1.00 87.19 110 VAL A N 1
ATOM 864 C CA . VAL A 1 110 ? -4.152 -11.823 -0.447 1.00 87.19 110 VAL A CA 1
ATOM 865 C C . VAL A 1 110 ? -4.940 -10.816 0.393 1.00 87.19 110 VAL A C 1
ATOM 867 O O . VAL A 1 110 ? -5.561 -11.186 1.389 1.00 87.19 110 VAL A O 1
ATOM 870 N N . TYR A 1 111 ? -4.982 -9.556 -0.047 1.00 84.69 111 TYR A N 1
ATOM 871 C CA . TYR A 1 111 ? -5.807 -8.518 0.566 1.00 84.69 111 TYR A CA 1
ATOM 872 C C . TYR A 1 111 ? -7.289 -8.895 0.565 1.00 84.69 111 TYR A C 1
ATOM 874 O O . TYR A 1 111 ? -7.953 -8.831 1.601 1.00 84.69 111 TYR A O 1
ATOM 882 N N . SER A 1 112 ? -7.796 -9.324 -0.592 1.00 86.56 112 SER A N 1
ATOM 883 C CA . SER A 1 112 ? -9.205 -9.685 -0.758 1.00 86.56 112 SER A CA 1
ATOM 884 C C . SER A 1 112 ? -9.593 -10.884 0.104 1.00 86.56 112 SER A C 1
ATOM 886 O O . SER A 1 112 ? -10.635 -10.859 0.757 1.00 86.56 112 SER A O 1
ATOM 888 N N . LYS A 1 113 ? -8.722 -11.896 0.166 1.00 90.31 113 LYS A N 1
ATOM 889 C CA . LYS A 1 113 ? -8.895 -13.118 0.956 1.00 90.31 113 LYS A CA 1
ATOM 890 C C . LYS A 1 113 ? -9.019 -12.846 2.454 1.00 90.31 113 LYS A C 1
ATOM 892 O O . LYS A 1 113 ? -9.920 -13.384 3.087 1.00 90.31 113 LYS A O 1
ATOM 897 N N . HIS A 1 114 ? -8.122 -12.039 3.022 1.00 90.94 114 HIS A N 1
ATOM 898 C CA . HIS A 1 114 ? -8.053 -11.857 4.479 1.00 90.94 114 HIS A CA 1
ATOM 899 C C . HIS A 1 114 ? -8.942 -10.732 4.994 1.00 90.94 114 HIS A C 1
ATOM 901 O O . HIS A 1 114 ? -9.525 -10.848 6.068 1.00 90.94 114 HIS A O 1
ATOM 907 N N . LEU A 1 115 ? -9.088 -9.649 4.233 1.00 85.56 115 LEU A N 1
ATOM 908 C CA . LEU A 1 115 ? -9.800 -8.454 4.693 1.00 85.56 115 LEU A CA 1
ATOM 909 C C . LEU A 1 115 ? -11.225 -8.355 4.136 1.00 85.56 115 LEU A C 1
ATOM 911 O O . LEU A 1 115 ? -11.954 -7.432 4.491 1.00 85.56 115 LEU A O 1
ATOM 915 N N . GLY A 1 116 ? -11.637 -9.293 3.275 1.00 81.94 116 GLY A N 1
ATOM 916 C CA . GLY A 1 116 ? -12.989 -9.344 2.711 1.00 81.94 116 GLY A CA 1
ATOM 917 C C . GLY A 1 116 ? -13.306 -8.187 1.762 1.00 81.94 116 GLY A C 1
ATOM 918 O O . GLY A 1 116 ? -14.471 -7.913 1.483 1.00 81.94 116 GLY A O 1
ATOM 919 N N . LYS A 1 117 ? -12.277 -7.486 1.274 1.00 80.19 117 LYS A N 1
ATOM 920 C CA . LYS A 1 117 ? -12.416 -6.320 0.406 1.00 80.19 117 LYS A CA 1
ATOM 921 C C . LYS A 1 117 ? -11.735 -6.561 -0.925 1.00 80.19 117 LYS A C 1
ATOM 923 O O . LYS A 1 117 ? -10.519 -6.696 -0.972 1.00 80.19 117 LYS A O 1
ATOM 928 N N . ASN A 1 118 ? -12.512 -6.556 -2.004 1.00 81.25 118 ASN A N 1
ATOM 929 C CA . ASN A 1 118 ? -11.968 -6.745 -3.341 1.00 81.25 118 ASN A CA 1
ATOM 930 C C . ASN A 1 118 ? -11.075 -5.555 -3.735 1.00 81.25 118 ASN A C 1
ATOM 932 O O . ASN A 1 118 ? -11.553 -4.438 -3.959 1.00 81.25 118 ASN A O 1
ATOM 936 N N . VAL A 1 119 ? -9.766 -5.793 -3.799 1.00 78.62 119 VAL A N 1
ATOM 937 C CA . VAL A 1 119 ? -8.778 -4.793 -4.206 1.00 78.62 119 VAL A CA 1
ATOM 938 C C . VAL A 1 119 ? -8.578 -4.881 -5.716 1.00 78.62 119 VAL A C 1
ATOM 940 O O . VAL A 1 119 ? -7.763 -5.649 -6.217 1.00 78.62 119 VAL A O 1
ATOM 943 N N . ASN A 1 120 ? -9.291 -4.042 -6.468 1.00 81.00 120 ASN A N 1
ATOM 944 C CA . ASN A 1 120 ? -9.055 -3.907 -7.905 1.00 81.00 120 ASN A CA 1
ATOM 945 C C . ASN A 1 120 ? -7.804 -3.049 -8.162 1.00 81.00 120 ASN A C 1
ATOM 947 O O . ASN A 1 120 ? -7.881 -1.833 -8.352 1.00 81.00 120 ASN A O 1
ATOM 951 N N . ALA A 1 121 ? -6.642 -3.696 -8.176 1.00 76.06 121 ALA A N 1
ATOM 952 C CA . ALA A 1 121 ? -5.364 -3.016 -8.335 1.00 76.06 121 ALA A CA 1
ATOM 953 C C . ALA A 1 121 ? -5.176 -2.340 -9.706 1.00 76.06 121 ALA A C 1
ATOM 955 O O . ALA A 1 121 ? -4.440 -1.356 -9.807 1.00 76.06 121 ALA A O 1
ATOM 956 N N . LEU A 1 122 ? -5.867 -2.809 -10.753 1.00 77.62 122 LEU A N 1
ATOM 957 C CA . LEU A 1 122 ? -5.899 -2.123 -12.048 1.00 77.62 122 LEU A CA 1
ATOM 958 C C . LEU A 1 122 ? -6.618 -0.778 -11.928 1.00 77.62 122 LEU A C 1
ATOM 960 O O . LEU A 1 122 ? -6.059 0.242 -12.310 1.00 77.62 122 LEU A O 1
ATOM 964 N N . SER A 1 123 ? -7.802 -0.752 -11.314 1.00 81.88 123 SER A N 1
ATOM 965 C CA . SER A 1 123 ? -8.549 0.486 -11.058 1.00 81.88 123 SER A CA 1
ATOM 966 C C . SER A 1 123 ? -7.758 1.468 -10.184 1.00 81.88 123 SER A C 1
ATOM 968 O O . SER A 1 123 ? -7.724 2.661 -10.477 1.00 81.88 123 SER A O 1
ATOM 970 N N . ILE A 1 124 ? -7.048 0.981 -9.159 1.00 79.56 124 ILE A N 1
ATOM 971 C CA . ILE A 1 124 ? -6.147 1.801 -8.324 1.00 79.56 124 ILE A CA 1
ATOM 972 C C . ILE A 1 124 ? -5.061 2.448 -9.173 1.00 79.56 124 ILE A C 1
ATOM 974 O O . ILE A 1 124 ? -4.824 3.649 -9.061 1.00 79.56 124 ILE A O 1
ATOM 978 N N . ARG A 1 125 ? -4.415 1.661 -10.037 1.00 76.69 125 ARG A N 1
ATOM 979 C CA . ARG A 1 125 ? -3.365 2.145 -10.931 1.00 76.69 125 ARG A CA 1
ATOM 980 C C . ARG A 1 125 ? -3.895 3.160 -11.936 1.00 76.69 125 ARG A C 1
ATOM 982 O O . ARG A 1 125 ? -3.255 4.190 -12.115 1.00 76.69 125 ARG A O 1
ATOM 989 N N . GLU A 1 126 ? -5.036 2.902 -12.571 1.00 77.62 126 GLU A N 1
ATOM 990 C CA . GLU A 1 126 ? -5.623 3.841 -13.534 1.00 77.62 126 GLU A CA 1
ATOM 991 C C . GLU A 1 126 ? -6.051 5.148 -12.859 1.00 77.62 126 GLU A C 1
ATOM 993 O O . GLU A 1 126 ? -5.716 6.220 -13.356 1.00 77.62 126 GLU A O 1
ATOM 998 N N . LYS A 1 127 ? -6.684 5.086 -11.678 1.00 81.38 127 LYS A N 1
ATOM 999 C CA . LYS A 1 127 ? -6.992 6.283 -10.879 1.00 81.38 127 LYS A CA 1
ATOM 1000 C C . LYS A 1 127 ? -5.713 7.020 -10.451 1.00 81.38 127 LYS A C 1
ATOM 1002 O O . LYS A 1 127 ? -5.674 8.243 -10.481 1.00 81.38 127 LYS A O 1
ATOM 1007 N N . TYR A 1 128 ? -4.649 6.311 -10.073 1.00 81.50 128 TYR A N 1
ATOM 1008 C CA . TYR A 1 128 ? -3.399 6.957 -9.659 1.00 81.50 128 TYR A CA 1
ATOM 1009 C C . TYR A 1 128 ? -2.659 7.618 -10.831 1.00 81.50 128 TYR A C 1
ATOM 1011 O O . TYR A 1 128 ? -2.040 8.664 -10.653 1.00 81.50 128 TYR A O 1
ATOM 1019 N N . ARG A 1 129 ? -2.762 7.066 -12.049 1.00 74.94 129 ARG A N 1
ATOM 1020 C CA . ARG A 1 129 ? -2.174 7.650 -13.270 1.00 74.94 129 ARG A CA 1
ATOM 1021 C C . ARG A 1 129 ? -2.719 9.035 -13.613 1.00 74.94 129 ARG A C 1
ATOM 1023 O O . ARG A 1 129 ? -2.034 9.782 -14.304 1.00 74.94 129 ARG A O 1
ATOM 1030 N N . THR A 1 130 ? -3.915 9.390 -13.142 1.00 80.31 130 THR A N 1
ATOM 1031 C CA . THR A 1 130 ? -4.479 10.732 -13.354 1.00 80.31 130 THR A CA 1
ATOM 1032 C C . THR A 1 130 ? -3.919 11.772 -12.380 1.00 80.31 130 THR A C 1
ATOM 1034 O O . THR A 1 130 ? -4.259 12.949 -12.482 1.00 80.31 130 THR A O 1
ATOM 1037 N N . VAL A 1 131 ? -3.094 11.359 -11.414 1.00 77.75 131 VAL A N 1
ATOM 1038 C CA . VAL A 1 131 ? -2.494 12.224 -10.396 1.00 77.75 131 VAL A CA 1
ATOM 1039 C C . VAL A 1 131 ? -1.048 12.548 -10.778 1.00 77.75 131 VAL A C 1
ATOM 1041 O O . VAL A 1 131 ? -0.309 11.687 -11.253 1.00 77.75 131 VAL A O 1
ATOM 1044 N N . ASP A 1 132 ? -0.606 13.786 -10.530 1.00 75.06 132 ASP A N 1
ATOM 1045 C CA . ASP A 1 132 ? 0.814 14.140 -10.637 1.00 75.06 132 ASP A CA 1
ATOM 1046 C C . ASP A 1 132 ? 1.602 13.445 -9.512 1.00 75.06 132 ASP A C 1
ATOM 1048 O O . ASP A 1 132 ? 1.730 13.961 -8.398 1.00 75.06 132 ASP A O 1
ATOM 1052 N N . TYR A 1 133 ? 2.122 12.250 -9.796 1.00 68.69 133 TYR A N 1
ATOM 1053 C CA . TYR A 1 133 ? 2.848 11.398 -8.848 1.00 68.69 133 TYR A CA 1
ATOM 1054 C C . TYR A 1 133 ? 4.138 12.031 -8.299 1.00 68.69 133 TYR A C 1
ATOM 1056 O O . TYR A 1 133 ? 4.703 11.526 -7.332 1.00 68.69 133 TYR A O 1
ATOM 1064 N N . ARG A 1 134 ? 4.614 13.141 -8.884 1.00 66.06 134 ARG A N 1
ATOM 1065 C CA . ARG A 1 134 ? 5.727 13.943 -8.338 1.00 66.06 134 ARG A CA 1
ATOM 1066 C C . ARG A 1 134 ? 5.287 14.780 -7.134 1.00 66.06 134 ARG A C 1
ATOM 1068 O O . ARG A 1 134 ? 6.095 15.159 -6.288 1.00 66.06 134 ARG A O 1
ATOM 1075 N N . LYS A 1 135 ? 3.984 15.061 -7.052 1.00 73.00 135 LYS A N 1
ATOM 1076 C CA . LYS A 1 135 ? 3.346 15.905 -6.034 1.00 73.00 135 LYS A CA 1
ATOM 1077 C C . LYS A 1 135 ? 2.465 15.133 -5.065 1.00 73.00 135 LYS A C 1
ATOM 1079 O O . LYS A 1 135 ? 2.087 15.698 -4.045 1.00 73.00 135 LYS A O 1
ATOM 1084 N N . VAL A 1 136 ? 2.138 13.876 -5.360 1.00 75.81 136 VAL A N 1
ATOM 1085 C CA . VAL A 1 136 ? 1.282 13.040 -4.512 1.00 75.81 136 VAL A CA 1
ATOM 1086 C C . VAL A 1 136 ? 1.912 11.669 -4.321 1.00 75.81 136 VAL A C 1
ATOM 1088 O O . VAL A 1 136 ? 2.063 10.900 -5.274 1.00 75.81 136 VAL A O 1
ATOM 1091 N N . ARG A 1 137 ? 2.247 11.344 -3.069 1.00 78.69 137 ARG A N 1
ATOM 1092 C CA . ARG A 1 137 ? 2.701 10.004 -2.697 1.00 78.69 137 ARG A CA 1
ATOM 1093 C C . ARG A 1 137 ? 1.582 8.993 -2.914 1.00 78.69 137 ARG A C 1
ATOM 1095 O O . ARG A 1 137 ? 0.426 9.287 -2.609 1.00 78.69 137 ARG A O 1
ATOM 1102 N N . PHE A 1 138 ? 1.916 7.794 -3.375 1.00 79.62 138 PHE A N 1
ATOM 1103 C CA . PHE A 1 138 ? 0.930 6.735 -3.562 1.00 79.62 138 PHE A CA 1
ATOM 1104 C C . PHE A 1 138 ? 0.176 6.440 -2.261 1.00 79.62 138 PHE A C 1
ATOM 1106 O O . PHE A 1 138 ? -1.047 6.354 -2.283 1.00 79.62 138 PHE A O 1
ATOM 1113 N N . THR A 1 139 ? 0.859 6.409 -1.111 1.00 79.25 139 THR A N 1
ATOM 1114 C CA . THR A 1 139 ? 0.185 6.253 0.189 1.00 79.25 139 THR A CA 1
ATOM 1115 C C . THR A 1 139 ? -0.819 7.361 0.507 1.00 79.25 139 THR A C 1
ATOM 1117 O O . THR A 1 139 ? -1.813 7.088 1.175 1.00 79.25 139 THR A O 1
ATOM 1120 N N . ASP A 1 140 ? -0.569 8.601 0.078 1.00 82.56 140 ASP A N 1
ATOM 1121 C CA . ASP A 1 140 ? -1.477 9.731 0.321 1.00 82.56 140 ASP A CA 1
ATOM 1122 C C . ASP A 1 140 ? -2.696 9.638 -0.602 1.00 82.56 140 ASP A C 1
ATOM 1124 O O . ASP A 1 140 ? -3.822 9.836 -0.157 1.00 82.56 140 ASP A O 1
ATOM 1128 N N . PHE A 1 141 ? -2.482 9.245 -1.861 1.00 86.25 141 PHE A N 1
ATOM 1129 C CA . PHE A 1 141 ? -3.560 8.908 -2.787 1.00 86.25 141 PHE A CA 1
ATOM 1130 C C . PHE A 1 141 ? -4.406 7.738 -2.267 1.00 86.25 141 PHE A C 1
ATOM 1132 O O . PHE A 1 141 ? -5.623 7.834 -2.216 1.00 86.25 141 PHE A O 1
ATOM 1139 N N . PHE A 1 142 ? -3.785 6.646 -1.823 1.00 84.00 142 PHE A N 1
ATOM 1140 C CA . PHE A 1 142 ? -4.492 5.432 -1.416 1.00 84.00 142 PHE A CA 1
ATOM 1141 C C . PHE A 1 142 ? -5.446 5.674 -0.235 1.00 84.00 142 PHE A C 1
ATOM 1143 O O . PHE A 1 142 ? -6.544 5.118 -0.206 1.00 84.00 142 PHE A O 1
ATOM 1150 N N . LYS A 1 143 ? -5.087 6.579 0.688 1.00 86.44 143 LYS A N 1
ATOM 1151 C CA . LYS A 1 143 ? -5.941 7.014 1.809 1.00 86.44 143 LYS A CA 1
ATOM 1152 C C . LYS A 1 143 ? -7.252 7.676 1.382 1.00 86.44 143 LYS A C 1
ATOM 1154 O O . LYS A 1 143 ? -8.191 7.692 2.167 1.00 86.44 143 LYS A O 1
ATOM 1159 N N . THR A 1 144 ? -7.327 8.236 0.176 1.00 84.94 144 THR A N 1
ATOM 1160 C CA . THR A 1 144 ? -8.540 8.906 -0.322 1.00 84.94 144 THR A CA 1
ATOM 1161 C C . THR A 1 144 ? -9.420 7.986 -1.157 1.00 84.94 144 THR A C 1
ATOM 1163 O O . THR A 1 144 ? -10.467 8.403 -1.650 1.00 84.94 144 THR A O 1
ATOM 1166 N N . THR A 1 145 ? -9.009 6.730 -1.320 1.00 84.25 145 THR A N 1
ATOM 1167 C CA . THR A 1 145 ? -9.722 5.776 -2.154 1.00 84.25 145 THR A CA 1
ATOM 1168 C C . THR A 1 145 ? -10.733 4.952 -1.373 1.00 84.25 145 THR A C 1
ATOM 1170 O O . THR A 1 145 ? -10.633 4.691 -0.175 1.00 84.25 145 THR A O 1
ATOM 1173 N N . ASP A 1 146 ? -11.659 4.410 -2.136 1.00 83.50 146 ASP A N 1
ATOM 1174 C CA . ASP A 1 146 ? -12.613 3.380 -1.779 1.00 83.50 146 ASP A CA 1
ATOM 1175 C C . ASP A 1 146 ? -11.943 2.043 -1.388 1.00 83.50 146 ASP A C 1
ATOM 1177 O O . ASP A 1 146 ? -12.654 1.113 -1.025 1.00 83.50 146 ASP A O 1
ATOM 1181 N N . TYR A 1 147 ? -10.603 1.943 -1.354 1.00 82.00 147 TYR A N 1
ATOM 1182 C CA . TYR A 1 147 ? -9.839 0.766 -0.908 1.00 82.00 147 TYR A CA 1
ATOM 1183 C C . TYR A 1 147 ? -9.456 0.788 0.582 1.00 82.00 147 TYR A C 1
ATOM 1185 O O . TYR A 1 147 ? -9.132 -0.259 1.127 1.00 82.00 147 TYR A O 1
ATOM 1193 N N . VAL A 1 148 ? -9.669 1.898 1.300 1.00 88.50 148 VAL A N 1
ATOM 1194 C CA . VAL A 1 148 ? -9.420 2.011 2.756 1.00 88.50 148 VAL A CA 1
ATOM 1195 C C . VAL A 1 148 ? -10.273 1.043 3.592 1.00 88.50 148 VAL A C 1
ATOM 1197 O O . VAL A 1 148 ? -11.500 1.015 3.462 1.00 88.50 148 VAL A O 1
ATOM 1200 N N . ILE A 1 149 ? -9.648 0.256 4.468 1.00 89.75 149 ILE A N 1
ATOM 1201 C CA . ILE A 1 149 ? -10.345 -0.656 5.390 1.00 89.75 149 ILE A CA 1
ATOM 1202 C C . ILE A 1 149 ? -11.090 0.149 6.456 1.00 89.75 149 ILE A C 1
ATOM 1204 O O . ILE A 1 149 ? -10.568 1.127 6.977 1.00 89.75 149 ILE A O 1
ATOM 1208 N N . THR A 1 150 ? -12.321 -0.243 6.774 1.00 91.88 150 THR A N 1
ATOM 1209 C CA . THR A 1 150 ? -13.113 0.404 7.828 1.00 91.88 150 THR A CA 1
ATOM 1210 C C . THR A 1 150 ? -13.181 -0.520 9.043 1.00 91.88 150 THR A C 1
ATOM 1212 O O . THR A 1 150 ? -13.492 -1.701 8.897 1.00 91.88 150 THR A O 1
ATOM 1215 N N . ILE A 1 151 ? -12.842 0.015 10.213 1.00 93.56 151 ILE A N 1
ATOM 1216 C CA . ILE A 1 151 ? -12.728 -0.690 11.496 1.00 93.56 151 ILE A CA 1
ATOM 1217 C C . ILE A 1 151 ? -13.729 -0.070 12.473 1.00 93.56 151 ILE A C 1
ATOM 1219 O O . ILE A 1 151 ? -13.890 1.144 12.491 1.00 93.56 151 ILE A O 1
ATOM 1223 N N . SER A 1 152 ? -14.383 -0.889 13.284 1.00 93.88 152 SER A N 1
ATOM 1224 C CA . SER A 1 152 ? -15.268 -0.472 14.370 1.00 93.88 152 SER A CA 1
ATOM 1225 C C . SER A 1 152 ? -14.696 -0.944 15.705 1.00 93.88 152 SER A C 1
ATOM 1227 O O . SER A 1 152 ? -13.949 -1.919 15.749 1.00 93.88 152 SER A O 1
ATOM 1229 N N . GLU A 1 153 ? -15.040 -0.289 16.816 1.00 91.75 153 GLU A N 1
ATOM 1230 C CA . GLU A 1 153 ? -14.544 -0.691 18.147 1.00 91.75 153 GLU A CA 1
ATOM 1231 C C . GLU A 1 153 ? -14.750 -2.188 18.450 1.00 91.75 153 GLU A C 1
ATOM 1233 O O . GLU A 1 153 ? -13.783 -2.842 18.848 1.00 91.75 153 GLU A O 1
ATOM 1238 N N . PRO A 1 154 ? -15.932 -2.787 18.186 1.00 94.88 154 PRO A N 1
ATOM 1239 C CA . PRO A 1 154 ? -16.147 -4.208 18.450 1.00 94.88 154 PRO A CA 1
ATOM 1240 C C . PRO A 1 154 ? -15.311 -5.144 17.570 1.00 94.88 154 PRO A C 1
ATOM 1242 O O . PRO A 1 154 ? -15.119 -6.300 17.940 1.00 94.88 154 PRO A O 1
ATOM 1245 N N . ASN A 1 155 ? -14.833 -4.683 16.406 1.00 94.31 155 ASN A N 1
ATOM 1246 C CA . ASN A 1 155 ? -14.143 -5.532 15.434 1.00 94.31 155 ASN A CA 1
ATOM 1247 C C . ASN A 1 155 ? -12.616 -5.368 15.423 1.00 94.31 155 ASN A C 1
ATOM 1249 O O . ASN A 1 155 ? -11.960 -6.048 14.634 1.00 94.31 155 ASN A O 1
ATOM 1253 N N . ILE A 1 156 ? -12.039 -4.525 16.293 1.00 92.75 156 ILE A N 1
ATOM 1254 C CA . ILE A 1 156 ? -10.587 -4.274 16.325 1.00 92.75 156 ILE A CA 1
ATOM 1255 C C . ILE A 1 156 ? -9.805 -5.591 16.397 1.00 92.75 156 ILE A C 1
ATOM 1257 O O . ILE A 1 156 ? -8.922 -5.808 15.573 1.00 92.75 156 ILE A O 1
ATOM 1261 N N . GLN A 1 157 ? -10.160 -6.498 17.315 1.00 95.12 157 GLN A N 1
ATOM 1262 C CA . GLN A 1 157 ? -9.446 -7.772 17.475 1.00 95.12 157 GLN A CA 1
ATOM 1263 C C . GLN A 1 157 ? -9.542 -8.657 16.224 1.00 95.12 157 GLN A C 1
ATOM 1265 O O . GLN A 1 157 ? -8.539 -9.207 15.771 1.00 95.12 157 GLN A O 1
ATOM 1270 N N . GLU A 1 158 ? -10.739 -8.780 15.645 1.00 95.19 158 GLU A N 1
ATOM 1271 C CA . GLU A 1 158 ? -10.953 -9.545 14.414 1.00 95.19 158 GLU A CA 1
ATOM 1272 C C . GLU A 1 158 ? -10.121 -8.969 13.260 1.00 95.19 158 GLU A C 1
ATOM 1274 O O . GLU A 1 158 ? -9.479 -9.707 12.508 1.00 95.19 158 GLU A O 1
ATOM 1279 N N . MET A 1 159 ? -10.100 -7.640 13.127 1.00 93.19 159 MET A N 1
ATOM 1280 C CA . MET A 1 159 ? -9.358 -6.971 12.068 1.00 93.19 159 MET A CA 1
ATOM 1281 C C . MET A 1 159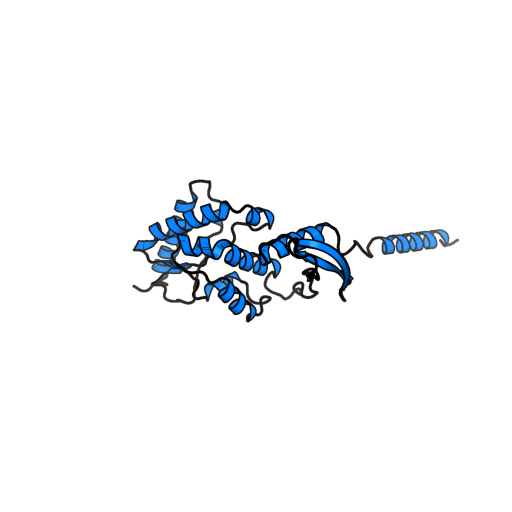 ? -7.847 -7.106 12.255 1.00 93.19 159 MET A C 1
ATOM 1283 O O . MET A 1 159 ? -7.139 -7.345 11.277 1.00 93.19 159 MET A O 1
ATOM 1287 N N . SER A 1 160 ? -7.348 -7.023 13.488 1.00 92.19 160 SER A N 1
ATOM 1288 C CA . SER A 1 160 ? -5.938 -7.274 13.792 1.00 92.19 160 SER A CA 1
ATOM 1289 C C . SER A 1 160 ? -5.511 -8.679 13.395 1.00 92.19 160 SER A C 1
ATOM 1291 O O . SER A 1 160 ? -4.472 -8.842 12.757 1.00 92.19 160 SER A O 1
ATOM 1293 N N . HIS A 1 161 ? -6.334 -9.683 13.705 1.00 93.75 161 HIS A N 1
ATOM 1294 C CA . HIS A 1 161 ? -6.076 -11.067 13.319 1.00 93.75 161 HIS A CA 1
ATOM 1295 C C . HIS A 1 161 ? -6.006 -11.226 11.791 1.00 93.75 161 HIS A C 1
ATOM 1297 O O . HIS A 1 161 ? -5.062 -11.811 11.256 1.00 93.75 161 HIS A O 1
ATOM 1303 N N . LYS A 1 162 ? -6.955 -10.624 11.061 1.00 92.75 162 LYS A N 1
ATOM 1304 C CA . LYS A 1 162 ? -6.958 -10.606 9.587 1.00 92.75 162 LYS A CA 1
ATOM 1305 C C . LYS A 1 162 ? -5.731 -9.900 9.005 1.00 92.75 162 LYS A C 1
ATOM 1307 O O . LYS A 1 162 ? -5.132 -10.391 8.049 1.00 92.75 162 LYS A O 1
ATOM 1312 N N . MET A 1 163 ? -5.333 -8.763 9.578 1.00 90.00 163 MET A N 1
ATOM 1313 C CA . MET A 1 163 ? -4.130 -8.034 9.169 1.00 90.00 163 MET A CA 1
ATOM 1314 C C . MET A 1 163 ? -2.854 -8.837 9.453 1.00 90.00 163 MET A C 1
ATOM 1316 O O . MET A 1 163 ? -1.962 -8.850 8.605 1.00 90.00 163 MET A O 1
ATOM 1320 N N . ASN A 1 164 ? -2.777 -9.548 10.583 1.00 90.75 164 ASN A N 1
ATOM 1321 C CA . ASN A 1 164 ? -1.665 -10.447 10.892 1.00 90.75 164 ASN A CA 1
ATOM 1322 C C . ASN A 1 164 ? -1.550 -11.568 9.848 1.00 90.75 164 ASN A C 1
ATOM 1324 O O . ASN A 1 164 ? -0.511 -11.703 9.205 1.00 90.75 164 ASN A O 1
ATOM 1328 N N . ALA A 1 165 ? -2.637 -12.308 9.609 1.00 90.50 165 ALA A N 1
ATOM 1329 C CA . ALA A 1 165 ? -2.661 -13.410 8.645 1.00 90.50 165 ALA A CA 1
ATOM 1330 C C . ALA A 1 165 ? -2.295 -12.952 7.221 1.00 90.50 165 ALA A C 1
ATOM 1332 O O . ALA A 1 165 ? -1.554 -13.626 6.500 1.00 90.50 165 ALA A O 1
ATOM 1333 N N . MET A 1 166 ? -2.764 -11.765 6.828 1.00 88.44 166 MET A N 1
ATOM 1334 C CA . MET A 1 166 ? -2.388 -11.130 5.570 1.00 88.44 166 MET A CA 1
ATOM 1335 C C . MET A 1 166 ? -0.885 -10.838 5.496 1.00 88.44 166 MET A C 1
ATOM 1337 O O . MET A 1 166 ? -0.253 -11.169 4.493 1.00 88.44 166 MET A O 1
ATOM 1341 N N . LEU A 1 167 ? -0.302 -10.215 6.526 1.00 84.19 167 LEU A N 1
ATOM 1342 C CA . LEU A 1 167 ? 1.126 -9.887 6.555 1.00 84.19 167 LEU A CA 1
ATOM 1343 C C . LEU A 1 167 ? 2.001 -11.147 6.562 1.00 84.19 167 LEU A C 1
ATOM 1345 O O . LEU A 1 167 ? 3.016 -11.180 5.866 1.00 84.19 167 LEU A O 1
ATOM 1349 N N . GLU A 1 168 ? 1.590 -12.200 7.268 1.00 85.06 168 GLU A N 1
ATOM 1350 C CA . GLU A 1 168 ? 2.253 -13.508 7.235 1.00 85.06 168 GLU A CA 1
ATOM 1351 C C . GLU A 1 168 ? 2.205 -14.149 5.843 1.00 85.06 168 GLU A C 1
ATOM 1353 O O . GLU A 1 168 ? 3.187 -14.743 5.395 1.00 85.06 168 GLU A O 1
ATOM 1358 N N . GLU A 1 169 ? 1.084 -14.034 5.126 1.00 86.62 169 GLU A N 1
ATOM 1359 C CA . GLU A 1 169 ? 0.971 -14.537 3.755 1.00 86.62 169 GLU A CA 1
ATOM 1360 C C . GLU A 1 169 ? 1.814 -13.712 2.776 1.00 86.62 169 GLU A C 1
ATOM 1362 O O . GLU A 1 169 ? 2.527 -14.292 1.959 1.00 86.62 169 GLU A O 1
ATOM 1367 N N . ILE A 1 170 ? 1.826 -12.382 2.909 1.00 80.81 170 ILE A N 1
ATOM 1368 C CA . ILE A 1 170 ? 2.693 -11.486 2.129 1.00 80.81 170 ILE A CA 1
ATOM 1369 C C . ILE A 1 170 ? 4.180 -11.802 2.374 1.00 80.81 170 ILE A C 1
ATOM 1371 O O . ILE A 1 170 ? 4.977 -11.802 1.434 1.00 80.81 170 ILE A O 1
ATOM 1375 N N . ALA A 1 171 ? 4.568 -12.142 3.606 1.00 77.75 171 ALA A N 1
ATOM 1376 C CA . ALA A 1 171 ? 5.948 -12.488 3.951 1.00 77.75 171 ALA A CA 1
ATOM 1377 C C . ALA A 1 171 ? 6.459 -13.768 3.257 1.00 77.75 171 ALA A C 1
ATOM 1379 O O . ALA A 1 171 ? 7.673 -13.958 3.141 1.00 77.75 171 ALA A O 1
ATOM 1380 N N . LYS A 1 172 ? 5.564 -14.630 2.750 1.00 77.88 172 LYS A N 1
ATOM 1381 C CA . LYS A 1 172 ? 5.929 -15.835 1.978 1.00 77.88 172 LYS A CA 1
ATOM 1382 C C . LYS A 1 172 ? 6.422 -15.514 0.566 1.00 77.88 172 LYS A C 1
ATOM 1384 O O . LYS A 1 172 ? 6.984 -16.392 -0.085 1.00 77.88 172 LYS A O 1
ATOM 1389 N N . PHE A 1 173 ? 6.244 -14.280 0.096 1.00 73.44 173 PHE A N 1
ATOM 1390 C CA . PHE A 1 173 ? 6.696 -13.834 -1.216 1.00 73.44 173 PHE A CA 1
ATOM 1391 C C . PHE A 1 173 ? 8.091 -13.186 -1.107 1.00 73.44 173 PHE A C 1
ATOM 1393 O O . PHE A 1 173 ? 8.212 -12.037 -0.664 1.00 73.44 173 PHE A O 1
ATOM 1400 N N . PRO A 1 174 ? 9.179 -13.890 -1.491 1.00 61.62 174 PRO A N 1
ATOM 1401 C CA . PRO A 1 174 ? 10.555 -13.417 -1.301 1.00 61.62 174 PRO A CA 1
ATOM 1402 C C . PRO A 1 174 ? 10.896 -12.154 -2.109 1.00 61.62 174 PRO A C 1
ATOM 1404 O O . PRO A 1 174 ? 11.956 -11.556 -1.911 1.00 61.62 174 PRO A O 1
ATOM 1407 N N . GLU A 1 175 ? 10.034 -11.755 -3.041 1.00 60.72 175 GLU A N 1
ATOM 1408 C CA . GLU A 1 175 ? 10.216 -10.620 -3.933 1.00 60.72 175 GLU A CA 1
ATOM 1409 C C . GLU A 1 175 ? 10.297 -9.279 -3.188 1.00 60.72 175 GLU A C 1
ATOM 1411 O O . GLU A 1 175 ? 11.152 -8.466 -3.529 1.00 60.72 175 GLU A O 1
ATOM 1416 N N . LEU A 1 176 ? 9.517 -9.061 -2.122 1.00 53.22 176 LEU A N 1
ATOM 1417 C CA . LEU A 1 176 ? 9.555 -7.813 -1.336 1.00 53.22 176 LEU A CA 1
ATOM 1418 C C . LEU A 1 176 ? 10.940 -7.529 -0.747 1.00 53.22 176 LEU A C 1
ATOM 1420 O O . LEU A 1 176 ? 11.493 -6.439 -0.913 1.00 53.22 176 LEU A O 1
ATOM 1424 N N . LYS A 1 177 ? 11.544 -8.561 -0.150 1.00 51.75 177 LYS A N 1
ATOM 1425 C CA . LYS A 1 177 ? 12.894 -8.499 0.420 1.00 51.75 177 LYS A CA 1
ATOM 1426 C C . LYS A 1 177 ? 13.957 -8.223 -0.652 1.00 51.75 177 LYS A C 1
ATOM 1428 O O . LYS A 1 177 ? 14.984 -7.619 -0.355 1.00 51.75 177 LYS A O 1
ATOM 1433 N N . ARG A 1 178 ? 13.719 -8.642 -1.904 1.00 49.50 178 ARG A N 1
ATOM 1434 C CA . ARG A 1 178 ? 14.638 -8.441 -3.042 1.00 49.50 178 ARG A CA 1
ATOM 1435 C C . ARG A 1 178 ? 14.595 -7.027 -3.627 1.00 49.50 178 ARG A C 1
ATOM 1437 O O . ARG A 1 178 ? 15.604 -6.594 -4.173 1.00 49.50 178 ARG A O 1
ATOM 1444 N N . TYR A 1 179 ? 13.486 -6.298 -3.496 1.00 48.19 179 TYR A N 1
ATOM 1445 C CA . TYR A 1 179 ? 13.350 -4.932 -4.029 1.00 48.19 179 TYR A CA 1
ATOM 1446 C C . TYR A 1 179 ? 13.740 -3.826 -3.037 1.00 48.19 179 TYR A C 1
ATOM 1448 O O . TYR A 1 179 ? 13.530 -2.647 -3.320 1.00 48.19 179 TYR A O 1
ATOM 1456 N N . GLY A 1 180 ? 14.307 -4.182 -1.876 1.00 42.19 180 GLY A N 1
ATOM 1457 C CA . GLY A 1 180 ? 14.588 -3.221 -0.802 1.00 42.19 180 GLY A CA 1
ATOM 1458 C C . GLY A 1 180 ? 13.317 -2.632 -0.186 1.00 42.19 180 GLY A C 1
ATOM 1459 O O . GLY A 1 180 ? 13.388 -1.636 0.530 1.00 42.19 180 GLY A O 1
ATOM 1460 N N . GLY A 1 181 ? 12.160 -3.238 -0.473 1.00 45.56 181 GLY A N 1
ATOM 1461 C CA . GLY A 1 181 ? 10.917 -2.917 0.191 1.00 45.56 181 GLY A CA 1
ATOM 1462 C C . GLY A 1 181 ? 11.037 -3.398 1.623 1.00 45.56 181 GLY A C 1
ATOM 1463 O O . GLY A 1 181 ? 11.056 -4.602 1.882 1.00 45.56 181 GLY A O 1
ATOM 1464 N N . GLY A 1 182 ? 11.113 -2.451 2.555 1.00 50.28 182 GLY A N 1
ATOM 1465 C CA . GLY A 1 182 ? 10.686 -2.726 3.916 1.00 50.28 182 GLY A CA 1
ATOM 1466 C C . GLY A 1 182 ? 9.237 -3.235 3.920 1.00 50.28 182 GLY A C 1
ATOM 1467 O O . GLY A 1 182 ? 8.607 -3.359 2.867 1.00 50.28 182 GLY A O 1
ATOM 1468 N N . PRO A 1 183 ? 8.681 -3.531 5.092 1.00 52.09 183 PRO A N 1
ATOM 1469 C CA . PRO A 1 183 ? 7.259 -3.796 5.230 1.00 52.09 183 PRO A CA 1
ATOM 1470 C C . PRO A 1 183 ? 6.496 -2.564 4.732 1.00 52.09 183 PRO A C 1
ATOM 1472 O O . PRO A 1 183 ? 6.361 -1.551 5.412 1.00 52.09 183 PRO A O 1
ATOM 1475 N N . ILE A 1 184 ? 6.109 -2.601 3.460 1.00 55.28 184 ILE A N 1
ATOM 1476 C CA . ILE A 1 184 ? 5.424 -1.500 2.804 1.00 55.28 184 ILE A CA 1
ATOM 1477 C C . ILE A 1 184 ? 4.094 -1.347 3.520 1.00 55.28 184 ILE A C 1
ATOM 1479 O O . ILE A 1 184 ? 3.473 -2.335 3.895 1.00 55.28 184 ILE A O 1
ATOM 1483 N N . ARG A 1 185 ? 3.685 -0.103 3.759 1.00 62.56 185 ARG A N 1
ATOM 1484 C CA . ARG A 1 185 ? 2.423 0.231 4.418 1.00 62.56 185 ARG A CA 1
ATOM 1485 C C . ARG A 1 185 ? 1.279 -0.314 3.566 1.00 62.56 185 ARG A C 1
ATOM 1487 O O . ARG A 1 185 ? 0.867 0.312 2.595 1.00 62.56 185 ARG A O 1
ATOM 1494 N N . THR A 1 186 ? 0.860 -1.534 3.876 1.00 63.81 186 THR A N 1
ATOM 1495 C CA . THR A 1 186 ? 0.217 -2.421 2.903 1.00 63.81 186 THR A CA 1
ATOM 1496 C C . THR A 1 186 ? -1.265 -2.138 2.741 1.00 63.81 186 THR A C 1
ATOM 1498 O O . THR A 1 186 ? -1.786 -2.373 1.660 1.00 63.81 186 THR A O 1
ATOM 1501 N N . MET A 1 187 ? -1.929 -1.515 3.720 1.00 73.06 187 MET A N 1
ATOM 1502 C CA . MET A 1 187 ? -3.225 -0.876 3.496 1.00 73.06 187 MET A CA 1
ATOM 1503 C C . MET A 1 187 ? -3.563 0.183 4.537 1.00 73.06 187 MET A C 1
ATOM 1505 O O . MET A 1 187 ? -3.258 0.042 5.720 1.00 73.06 187 MET A O 1
ATOM 1509 N N . ALA A 1 188 ? -4.225 1.242 4.071 1.00 86.69 188 ALA A N 1
ATOM 1510 C CA . ALA A 1 188 ? -4.783 2.258 4.940 1.00 86.69 188 ALA A CA 1
ATOM 1511 C C . ALA A 1 188 ? -6.081 1.755 5.587 1.00 86.69 188 ALA A C 1
ATOM 1513 O O . ALA A 1 188 ? -6.902 1.110 4.928 1.00 86.69 188 ALA A O 1
ATOM 1514 N N . TYR A 1 189 ? -6.288 2.101 6.850 1.00 90.19 189 TYR A N 1
ATOM 1515 C CA . TYR A 1 189 ? -7.516 1.861 7.592 1.00 90.19 189 TYR A CA 1
ATOM 1516 C C . TYR A 1 189 ? -8.087 3.167 8.148 1.00 90.19 189 TYR A C 1
ATOM 1518 O O . TYR A 1 189 ? -7.395 4.181 8.244 1.00 90.19 189 TYR A O 1
ATOM 1526 N N . ARG A 1 190 ? -9.360 3.143 8.520 1.00 92.94 190 ARG A N 1
ATOM 1527 C CA . ARG A 1 190 ? -10.066 4.239 9.182 1.00 92.94 190 ARG A CA 1
ATOM 1528 C C . ARG A 1 190 ? -11.106 3.681 10.147 1.00 92.94 190 ARG A C 1
ATOM 1530 O O . ARG A 1 190 ? -11.504 2.527 9.979 1.00 92.94 190 ARG A O 1
ATOM 1537 N N . PHE A 1 191 ? -11.571 4.487 11.095 1.00 93.94 191 PHE A N 1
ATOM 1538 C CA . PHE A 1 191 ? -12.680 4.075 11.956 1.00 93.94 191 PHE A CA 1
ATOM 1539 C C . PHE A 1 191 ? -14.027 4.424 11.325 1.00 93.94 191 PHE A C 1
ATOM 1541 O O . PHE A 1 191 ? -14.141 5.409 10.598 1.00 93.94 191 PHE A O 1
ATOM 1548 N N . ASP A 1 192 ? -15.040 3.595 11.552 1.00 94.00 192 ASP A N 1
ATOM 1549 C CA . ASP A 1 192 ? -16.391 3.782 11.013 1.00 94.00 192 ASP A CA 1
ATOM 1550 C C . ASP A 1 192 ? -17.105 5.010 11.592 1.00 94.00 192 ASP A C 1
ATOM 1552 O O . ASP A 1 192 ? -17.887 5.654 10.894 1.00 94.00 192 ASP A O 1
ATOM 1556 N N . ASN A 1 193 ? -16.793 5.361 12.837 1.00 94.25 193 ASN A N 1
ATOM 1557 C CA . ASN A 1 193 ? -17.366 6.484 13.564 1.00 94.25 193 ASN A CA 1
ATOM 1558 C C . ASN A 1 193 ? -16.477 7.737 13.581 1.00 94.25 193 ASN A C 1
ATOM 1560 O O . ASN A 1 193 ? -16.802 8.684 14.291 1.00 94.25 193 ASN A O 1
ATOM 1564 N N . GLN A 1 194 ? -15.383 7.805 12.820 1.00 93.31 194 GLN A N 1
ATOM 1565 C CA . GLN A 1 194 ? -14.554 9.017 12.791 1.00 93.31 194 GLN A CA 1
ATOM 1566 C C . GLN A 1 194 ? -15.283 10.210 12.140 1.00 93.31 194 GLN A C 1
ATOM 1568 O O . GLN A 1 194 ? -16.036 10.056 11.178 1.00 93.31 194 GLN A O 1
ATOM 1573 N N . LYS A 1 195 ? -15.033 11.429 12.629 1.00 90.31 195 LYS A N 1
ATOM 1574 C CA . LYS A 1 195 ? -15.649 12.660 12.100 1.00 90.31 195 LYS A CA 1
ATOM 1575 C C . LYS A 1 195 ? -15.163 13.003 10.695 1.00 90.31 195 LYS A C 1
ATOM 1577 O O . LYS A 1 195 ? -15.965 13.327 9.821 1.00 90.31 195 LYS A O 1
ATOM 1582 N N . ASP A 1 196 ? -13.852 12.927 10.467 1.00 87.62 196 ASP A N 1
ATOM 1583 C CA . ASP A 1 196 ? -13.271 13.145 9.143 1.00 87.62 196 ASP A CA 1
ATOM 1584 C C . ASP A 1 196 ? -13.145 11.824 8.382 1.00 87.62 196 ASP A C 1
ATOM 1586 O O . ASP A 1 196 ? -12.128 11.138 8.442 1.00 87.62 196 ASP A O 1
ATOM 1590 N N . MET A 1 197 ? -14.165 11.474 7.600 1.00 83.56 197 MET A N 1
ATOM 1591 C CA . MET A 1 197 ? -14.156 10.257 6.776 1.00 83.56 197 MET A CA 1
ATOM 1592 C C . MET A 1 197 ? -13.116 10.269 5.642 1.00 83.56 197 MET A C 1
ATOM 1594 O O . MET A 1 197 ? -12.928 9.238 4.988 1.00 83.56 197 MET A O 1
ATOM 1598 N N . LYS A 1 198 ? -12.439 11.400 5.396 1.00 80.38 198 LYS A N 1
ATOM 1599 C CA . LYS A 1 198 ? -11.334 11.506 4.430 1.00 80.38 198 LYS A CA 1
ATOM 1600 C C . LYS A 1 198 ? -9.978 11.171 5.052 1.00 80.38 198 LYS A C 1
ATOM 1602 O O . LYS A 1 198 ? -9.027 10.922 4.310 1.00 80.38 198 LYS A O 1
ATOM 1607 N N . ALA A 1 199 ? -9.875 11.145 6.380 1.00 82.69 199 ALA A N 1
ATOM 1608 C CA . ALA A 1 199 ? -8.668 10.724 7.071 1.00 82.69 199 ALA A CA 1
ATOM 1609 C C . ALA A 1 199 ? -8.546 9.192 7.059 1.00 82.69 199 ALA A C 1
ATOM 1611 O O . ALA A 1 199 ? -9.493 8.465 7.341 1.00 82.69 199 ALA A O 1
ATOM 1612 N N . ALA A 1 200 ? -7.360 8.685 6.741 1.00 88.75 200 ALA A N 1
ATOM 1613 C CA . ALA A 1 200 ? -7.037 7.273 6.892 1.00 88.75 200 ALA A CA 1
ATOM 1614 C C . ALA A 1 200 ? -5.589 7.115 7.366 1.00 88.75 200 ALA A C 1
ATOM 1616 O O . ALA A 1 200 ? -4.725 7.979 7.150 1.00 88.75 200 ALA A O 1
ATOM 1617 N N . TYR A 1 201 ? -5.321 5.996 8.020 1.00 86.44 201 TYR A N 1
ATOM 1618 C CA . TYR A 1 201 ? -4.110 5.723 8.778 1.00 86.44 201 TYR A CA 1
ATOM 1619 C C . TYR A 1 201 ? -3.456 4.445 8.277 1.00 86.44 201 TYR A C 1
ATOM 1621 O O . TYR A 1 201 ? -4.107 3.578 7.715 1.00 86.44 201 TYR A O 1
ATOM 1629 N N . TYR A 1 202 ? -2.151 4.340 8.470 1.00 85.25 202 TYR A N 1
ATOM 1630 C CA . TYR A 1 202 ? -1.418 3.096 8.270 1.00 85.25 202 TYR A CA 1
ATOM 1631 C C . TYR A 1 202 ? -0.949 2.605 9.632 1.00 85.25 202 TYR A C 1
ATOM 1633 O O . TYR A 1 202 ? -0.784 3.425 10.540 1.00 85.25 202 TYR A O 1
ATOM 1641 N N . LEU A 1 203 ? -0.700 1.301 9.747 1.00 80.88 203 LEU A N 1
ATOM 1642 C CA . LEU A 1 203 ? -0.013 0.738 10.907 1.00 80.88 203 LEU A CA 1
ATOM 1643 C C . LEU A 1 203 ? 1.325 1.456 11.120 1.00 80.88 203 LEU A C 1
ATOM 1645 O O . LEU A 1 203 ? 2.007 1.809 10.148 1.00 80.88 203 LEU A O 1
ATOM 1649 N N . SER A 1 204 ? 1.682 1.707 12.379 1.00 77.56 204 SER A N 1
ATOM 1650 C CA . SER A 1 204 ? 2.959 2.348 12.690 1.00 77.56 204 SER A CA 1
ATOM 1651 C C . SER A 1 204 ? 4.151 1.473 12.301 1.00 77.56 204 SER A C 1
ATOM 1653 O O . SER A 1 204 ? 4.076 0.246 12.270 1.00 77.56 204 SER A O 1
ATOM 1655 N N . GLU A 1 205 ? 5.298 2.112 12.055 1.00 71.19 205 GLU A N 1
ATOM 1656 C CA . GLU A 1 205 ? 6.550 1.407 11.740 1.00 71.19 205 GLU A CA 1
ATOM 1657 C C . GLU A 1 205 ? 6.945 0.408 12.843 1.00 71.19 205 GLU A C 1
ATOM 1659 O O . GLU A 1 205 ? 7.560 -0.619 12.565 1.00 71.19 205 GLU A O 1
ATOM 1664 N N . ASN A 1 206 ? 6.560 0.673 14.095 1.00 69.00 206 ASN A N 1
ATOM 1665 C CA . ASN A 1 206 ? 6.876 -0.176 15.244 1.00 69.00 206 ASN A CA 1
ATOM 1666 C C . ASN A 1 206 ? 6.264 -1.576 15.133 1.00 69.00 206 ASN A C 1
ATOM 1668 O O . ASN A 1 206 ? 6.889 -2.534 15.582 1.00 69.00 206 ASN A O 1
ATOM 1672 N N . VAL A 1 207 ? 5.093 -1.701 14.498 1.00 76.31 207 VAL A N 1
ATOM 1673 C CA . VAL A 1 207 ? 4.431 -2.993 14.254 1.00 76.31 207 VAL A CA 1
ATOM 1674 C C . VAL A 1 207 ? 5.344 -3.933 13.474 1.00 76.31 207 VAL A C 1
ATOM 1676 O O . VAL A 1 207 ? 5.406 -5.130 13.730 1.00 76.31 207 VAL A O 1
ATOM 1679 N N . PHE A 1 208 ? 6.112 -3.389 12.536 1.00 72.19 208 PHE A N 1
ATOM 1680 C CA . PHE A 1 208 ? 6.946 -4.198 11.664 1.00 72.19 208 PHE A CA 1
ATOM 1681 C C . PHE A 1 208 ? 8.336 -4.516 12.223 1.00 72.19 208 PHE A C 1
ATOM 1683 O O . PHE A 1 208 ? 9.090 -5.269 11.609 1.00 72.19 208 PHE A O 1
ATOM 1690 N N . HIS A 1 209 ? 8.670 -3.956 13.385 1.00 71.94 209 HIS A N 1
ATOM 1691 C CA . HIS A 1 209 ? 9.865 -4.310 14.150 1.00 71.94 209 HIS A CA 1
ATOM 1692 C C . HIS A 1 209 ? 9.559 -5.341 15.246 1.00 71.94 209 HIS A C 1
ATOM 1694 O O . HIS A 1 209 ? 10.459 -5.735 15.988 1.00 71.94 209 HIS A O 1
ATOM 1700 N N . SER A 1 210 ? 8.300 -5.771 15.372 1.00 71.75 210 SER A N 1
ATOM 1701 C CA . SER A 1 210 ? 7.886 -6.770 16.352 1.00 71.75 210 SER A CA 1
ATOM 1702 C C . SER A 1 210 ? 8.501 -8.138 16.061 1.00 71.75 210 SER A C 1
ATOM 1704 O O . SER A 1 210 ? 8.693 -8.530 14.908 1.00 71.75 210 SER A O 1
ATOM 1706 N N . ALA A 1 211 ? 8.821 -8.873 17.127 1.00 72.56 211 ALA A N 1
ATOM 1707 C CA . ALA A 1 211 ? 9.365 -10.217 17.008 1.00 72.56 211 ALA A CA 1
ATOM 1708 C C . ALA A 1 211 ? 8.344 -11.180 16.377 1.00 72.56 211 ALA A C 1
ATOM 1710 O O . ALA A 1 211 ? 7.129 -10.963 16.423 1.00 72.56 211 ALA A O 1
ATOM 1711 N N . TYR A 1 212 ? 8.844 -12.283 15.815 1.00 64.00 212 TYR A N 1
ATOM 1712 C CA . TYR A 1 212 ? 7.998 -13.355 15.295 1.00 64.00 212 TYR A CA 1
ATOM 1713 C C . TYR A 1 212 ? 7.044 -13.864 16.389 1.00 64.00 212 TYR A C 1
ATOM 1715 O O . TYR A 1 212 ? 7.478 -14.144 17.506 1.00 64.00 212 TYR A O 1
ATOM 1723 N N . GLY A 1 213 ? 5.751 -13.959 16.075 1.00 74.50 213 GLY A N 1
ATOM 1724 C CA . GLY A 1 213 ? 4.702 -14.339 17.030 1.00 74.50 213 GLY A CA 1
ATOM 1725 C C . GLY A 1 213 ? 4.126 -13.193 17.875 1.00 74.50 213 GLY A C 1
ATOM 1726 O O . GLY A 1 213 ? 3.176 -13.429 18.609 1.00 74.50 213 GLY A O 1
ATOM 1727 N N . GLN A 1 214 ? 4.643 -11.963 17.760 1.00 85.81 214 GLN A N 1
ATOM 1728 C CA . GLN A 1 214 ? 4.116 -10.774 18.461 1.00 85.81 214 GLN A CA 1
ATOM 1729 C C . GLN A 1 214 ? 3.405 -9.780 17.530 1.00 85.81 214 GLN A C 1
ATOM 1731 O O . GLN A 1 214 ? 2.979 -8.710 17.961 1.00 85.81 214 GLN A O 1
ATOM 1736 N N . LEU A 1 215 ? 3.292 -10.108 16.241 1.00 86.00 215 LEU A N 1
ATOM 1737 C CA . LEU A 1 215 ? 2.783 -9.191 15.225 1.00 86.00 215 LEU A CA 1
ATOM 1738 C C . LEU A 1 215 ? 1.295 -8.860 15.434 1.00 86.00 215 LEU A C 1
ATOM 1740 O O . LEU A 1 215 ? 0.935 -7.687 15.391 1.00 86.00 215 LEU A O 1
ATOM 1744 N N . GLU A 1 216 ? 0.446 -9.847 15.736 1.00 91.19 216 GLU A N 1
ATOM 1745 C CA . GLU A 1 216 ? -0.976 -9.601 16.027 1.00 91.19 216 GLU A CA 1
ATOM 1746 C C . GLU A 1 216 ? -1.163 -8.687 17.247 1.00 91.19 216 GLU A C 1
ATOM 1748 O O . GLU A 1 216 ? -1.918 -7.719 17.180 1.00 91.19 216 GLU A O 1
ATOM 1753 N N . GLU A 1 217 ? -0.430 -8.938 18.337 1.00 90.88 217 GLU A N 1
ATOM 1754 C CA . GLU A 1 217 ? -0.479 -8.100 19.541 1.00 90.88 217 GLU A CA 1
ATOM 1755 C C . GLU A 1 217 ? -0.053 -6.658 19.232 1.00 90.88 217 GLU A C 1
ATOM 1757 O O . GLU A 1 217 ? -0.708 -5.705 19.661 1.00 90.88 217 GLU A O 1
ATOM 1762 N N . ALA A 1 218 ? 1.010 -6.484 18.443 1.00 87.25 218 ALA A N 1
ATOM 1763 C CA . ALA A 1 218 ? 1.482 -5.171 18.029 1.00 87.25 218 ALA A CA 1
ATOM 1764 C C . ALA A 1 218 ? 0.457 -4.427 17.160 1.00 87.25 218 ALA A C 1
ATOM 1766 O O . ALA A 1 218 ? 0.236 -3.234 17.374 1.00 87.25 218 ALA A O 1
ATOM 1767 N N . ILE A 1 219 ? -0.204 -5.124 16.228 1.00 89.56 219 ILE A N 1
ATOM 1768 C CA . ILE A 1 219 ? -1.285 -4.567 15.402 1.00 89.56 219 ILE A CA 1
ATOM 1769 C C . ILE A 1 219 ? -2.467 -4.149 16.281 1.00 89.56 219 ILE A C 1
ATOM 1771 O O . ILE A 1 219 ? -2.914 -3.004 16.198 1.00 89.56 219 ILE A O 1
ATOM 1775 N N . THR A 1 220 ? -2.944 -5.037 17.162 1.00 91.88 220 THR A N 1
ATOM 1776 C CA . THR A 1 220 ? -4.052 -4.737 18.081 1.00 91.88 220 THR A CA 1
ATOM 1777 C C . THR A 1 220 ? -3.735 -3.533 18.946 1.00 91.88 220 THR A C 1
ATOM 1779 O O . THR A 1 220 ? -4.572 -2.637 19.083 1.00 91.88 220 THR A O 1
ATOM 1782 N N . LYS A 1 221 ? -2.523 -3.471 19.502 1.00 84.94 221 LYS A N 1
ATOM 1783 C CA . LYS A 1 221 ? -2.082 -2.342 20.317 1.00 84.94 221 LYS A CA 1
ATOM 1784 C C . LYS A 1 221 ? -2.073 -1.040 19.517 1.00 84.94 221 LYS A C 1
ATOM 1786 O O . LYS A 1 221 ? -2.587 -0.044 20.016 1.00 84.94 221 LYS A O 1
ATOM 1791 N N . ASP A 1 222 ? -1.540 -1.045 18.296 1.00 85.69 222 ASP A N 1
ATOM 1792 C CA . ASP A 1 222 ? -1.463 0.141 17.431 1.00 85.69 222 ASP A CA 1
ATOM 1793 C C . ASP A 1 222 ? -2.855 0.707 17.105 1.00 85.69 222 ASP A C 1
ATOM 1795 O O . ASP A 1 222 ? -3.121 1.892 17.327 1.00 85.69 222 ASP A O 1
ATOM 1799 N N . ILE A 1 223 ? -3.772 -0.158 16.659 1.00 88.94 223 ILE A N 1
ATOM 1800 C CA . ILE A 1 223 ? -5.147 0.227 16.315 1.00 88.94 223 ILE A CA 1
ATOM 1801 C C . ILE A 1 223 ? -5.898 0.707 17.564 1.00 88.94 223 ILE A C 1
ATOM 1803 O O . ILE A 1 223 ? -6.543 1.756 17.528 1.00 88.94 223 ILE A O 1
ATOM 1807 N N . THR A 1 224 ? -5.779 -0.008 18.687 1.00 87.94 224 THR A N 1
ATOM 1808 C CA . THR A 1 224 ? -6.461 0.352 19.943 1.00 87.94 224 THR A CA 1
ATOM 1809 C C . THR A 1 224 ? -5.976 1.695 20.481 1.00 87.94 224 THR A C 1
ATOM 1811 O O . THR A 1 224 ? -6.791 2.538 20.849 1.00 87.94 224 THR A O 1
ATOM 1814 N N . GLN A 1 225 ? -4.660 1.937 20.494 1.00 82.88 225 GLN A N 1
ATOM 1815 C CA . GLN A 1 225 ? -4.099 3.217 20.936 1.00 82.88 225 GLN A CA 1
ATOM 1816 C C . GLN A 1 225 ? -4.577 4.374 20.057 1.00 82.88 225 GLN A C 1
ATOM 1818 O O . GLN A 1 225 ? -4.912 5.439 20.577 1.00 82.88 225 GLN A O 1
ATOM 1823 N N . ARG A 1 226 ? -4.659 4.168 18.736 1.00 86.62 226 ARG A N 1
ATOM 1824 C CA . ARG A 1 226 ? -5.209 5.174 17.820 1.00 86.62 226 ARG A CA 1
ATOM 1825 C C . ARG A 1 226 ? -6.685 5.449 18.103 1.00 86.62 226 ARG A C 1
ATOM 1827 O O . ARG A 1 226 ? -7.065 6.615 18.149 1.00 86.62 226 ARG A O 1
ATOM 1834 N N . TYR A 1 227 ? -7.490 4.406 18.304 1.0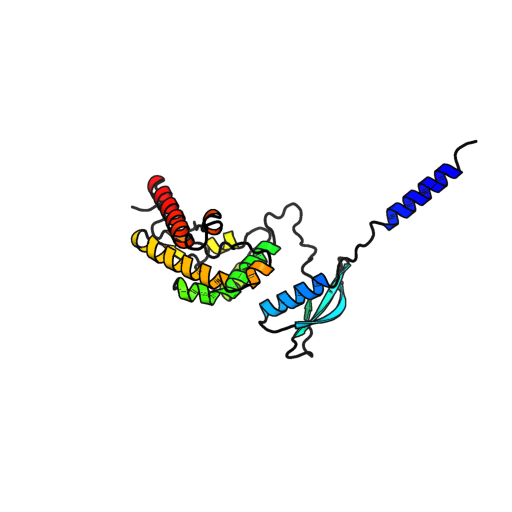0 87.31 227 TYR A N 1
ATOM 1835 C CA . TYR A 1 227 ? -8.914 4.545 18.610 1.00 87.31 227 TYR A CA 1
ATOM 1836 C C . TYR A 1 227 ? -9.137 5.346 19.900 1.00 87.31 227 TYR A C 1
ATOM 1838 O O . TYR A 1 227 ? -9.893 6.314 19.894 1.00 87.31 227 TYR A O 1
ATOM 1846 N N . GLN A 1 228 ? -8.430 5.001 20.985 1.00 81.62 228 GLN A N 1
ATOM 1847 C CA . GLN A 1 228 ? -8.551 5.716 22.262 1.00 81.62 228 GLN A CA 1
ATOM 1848 C C . GLN A 1 228 ? -8.116 7.178 22.145 1.00 81.62 228 GLN A C 1
ATOM 1850 O O . GLN A 1 228 ? -8.840 8.056 22.602 1.00 81.62 228 GLN A O 1
ATOM 1855 N N . TYR A 1 229 ? -7.010 7.456 21.448 1.00 83.00 229 TYR A N 1
ATOM 1856 C CA . TYR A 1 229 ? -6.589 8.831 21.177 1.00 83.00 229 TYR A CA 1
ATOM 1857 C C . TYR A 1 229 ? -7.694 9.635 20.479 1.00 83.00 229 TYR A C 1
ATOM 1859 O O . TYR A 1 229 ? -8.054 10.712 20.942 1.00 83.00 229 TYR A O 1
ATOM 1867 N N . MET A 1 230 ? -8.278 9.094 19.405 1.00 84.56 230 MET A N 1
ATOM 1868 C CA . MET A 1 230 ? -9.344 9.779 18.665 1.00 84.56 230 MET A CA 1
ATOM 1869 C C . MET A 1 230 ? -10.621 9.947 19.499 1.00 84.56 230 MET A C 1
ATOM 1871 O O . MET A 1 230 ? -11.341 10.933 19.347 1.00 84.56 230 MET A O 1
ATOM 1875 N N . LYS A 1 231 ? -10.917 9.001 20.394 1.00 86.19 231 LYS A N 1
ATOM 1876 C CA . LYS A 1 231 ? -12.025 9.113 21.348 1.00 86.19 231 LYS A CA 1
ATOM 1877 C C . LYS A 1 231 ? -11.791 10.259 22.335 1.00 86.19 231 LYS A C 1
ATOM 1879 O O . LYS A 1 231 ? -12.678 11.086 22.527 1.00 86.19 231 LYS A O 1
ATOM 1884 N N . GLU A 1 232 ? -10.597 10.336 22.917 1.00 82.38 232 GLU A N 1
ATOM 1885 C CA . GLU A 1 232 ? -10.204 11.351 23.905 1.00 82.38 232 GLU A CA 1
ATOM 1886 C C . GLU A 1 232 ? -10.112 12.762 23.309 1.00 82.38 232 GLU A C 1
ATOM 1888 O O . GLU A 1 232 ? -10.487 13.732 23.968 1.00 82.38 232 GLU A O 1
ATOM 1893 N N . THR A 1 233 ? -9.668 12.897 22.055 1.00 81.75 233 THR A N 1
ATOM 1894 C CA . THR A 1 233 ? -9.617 14.190 21.349 1.00 81.75 233 THR A CA 1
ATOM 1895 C C . THR A 1 233 ? -10.959 14.607 20.748 1.00 81.75 233 THR A C 1
ATOM 1897 O O . THR A 1 233 ? -11.083 15.707 20.206 1.00 81.75 233 THR A O 1
ATOM 1900 N N . GLY A 1 234 ? -11.985 13.755 20.844 1.00 86.50 234 GLY A N 1
ATOM 1901 C CA . GLY A 1 234 ? -13.295 14.007 20.255 1.00 86.50 234 GLY A CA 1
ATOM 1902 C C . GLY A 1 234 ? -13.284 13.960 18.725 1.00 86.50 234 GLY A C 1
ATOM 1903 O O . GLY A 1 234 ? -14.101 14.624 18.092 1.00 86.50 234 GLY A O 1
ATOM 1904 N N . GLU A 1 235 ? -12.378 13.202 18.114 1.00 84.25 235 GLU A N 1
ATOM 1905 C CA . GLU A 1 235 ? -12.326 12.941 16.670 1.00 84.25 235 GLU A CA 1
ATOM 1906 C C . GLU A 1 235 ? -13.295 11.832 16.226 1.00 84.25 235 GLU A C 1
ATOM 1908 O O . GLU A 1 235 ? -13.535 11.674 15.027 1.00 84.25 235 GLU A O 1
ATOM 1913 N N . LEU A 1 236 ? -13.890 11.097 17.171 1.00 90.06 236 LEU A N 1
ATOM 1914 C CA . LEU A 1 236 ? -14.954 10.122 16.920 1.00 90.06 236 LEU A CA 1
ATOM 1915 C C . LEU A 1 236 ? -16.339 10.708 17.225 1.00 90.06 236 LEU A C 1
ATOM 1917 O O . LEU A 1 236 ? -16.502 11.571 18.093 1.00 90.06 236 LEU A O 1
ATOM 1921 N N . ASN A 1 237 ? -17.343 10.244 16.490 1.00 90.75 237 ASN A N 1
ATOM 1922 C CA . ASN A 1 237 ? -18.749 10.447 16.807 1.00 90.75 237 ASN A CA 1
ATOM 1923 C C . ASN A 1 237 ? -19.125 9.584 18.019 1.00 90.75 237 ASN A C 1
ATOM 1925 O O . ASN A 1 237 ? -18.610 8.474 18.177 1.00 90.75 237 ASN A O 1
ATOM 1929 N N . SER A 1 238 ? -19.986 10.139 18.874 1.00 75.69 238 SER A N 1
ATOM 1930 C CA . SER A 1 238 ? -20.550 9.458 20.046 1.00 75.69 238 SER A CA 1
ATOM 1931 C C . SER A 1 238 ? -21.551 8.378 19.661 1.00 75.69 238 SER A C 1
ATOM 1933 O O . SER A 1 238 ? -22.226 8.554 18.622 1.00 75.69 238 SER A O 1
#

Foldseek 3Di:
DDDPVVVVVVVVVVVVVVVPPPDPPLDDPVQQVVVQVVVCLVPVFGKDWDDFPDAPPVGHTFTWIATPVDRVDIDTHHDPPPVPPPDPPQDDGPLQLVVLLSLCVVCQVLCCVLQVDRRPSVVLVVVCVVDPCSHDRSQLVQLQDPQAAEDEPVCLLVVLVSVVSSLVVSVVDCVCVVSVNQSRQNHWYDYPFFPPSSDTDTQDPVLSVDDPPCNSVSSSVRVVVVVVVCVVVVRGDD